Protein AF-A0A7Y2DZD6-F1 (afdb_monomer)

Solvent-accessible surface area (backbone atoms only — not comparable to full-atom values): 14750 Å² total; per-residue (Å²): 134,88,87,82,90,82,83,74,92,72,78,73,80,70,70,63,61,62,62,53,61,69,61,65,80,67,74,68,77,76,78,65,73,75,80,77,68,85,53,40,62,41,25,69,55,36,46,50,42,24,73,76,71,31,35,68,55,24,50,54,48,49,55,48,44,59,71,77,38,58,83,52,37,41,84,50,71,67,31,40,48,51,30,21,54,53,25,41,77,65,73,36,38,72,34,15,38,53,38,20,52,51,31,30,71,77,35,78,80,42,27,66,31,27,33,53,32,11,53,34,25,36,43,64,22,33,41,14,56,11,43,55,23,13,49,52,11,26,73,64,31,81,79,41,61,68,22,48,52,48,36,54,54,40,54,75,46,65,60,43,70,82,39,60,50,65,71,64,77,76,80,50,90,56,63,78,53,37,26,53,68,50,54,48,48,30,51,76,69,68,43,46,62,64,61,62,33,32,37,26,41,41,69,98,39,46,35,37,34,42,70,58,94,96,38,44,31,43,25,52,72,92,51,77,74,40,65,42,44,76,76,50,99,50,32,26,33,69,49,102,64,30,33,40,36,56,37,53,39,73,86,50,47,64,55,26,32,32,44,31,50,81,78,32,49,46,41,23,42,50,76,80

Secondary structure (DSSP, 8-state):
--------TTSSSSSSHHHHHHHHTT---------PPPPEEHHHHHHHHHHHH-HHHHHHHHHHHHHH-TTTEE--HHHHHHHHHHHHHTT-HHHHHHHHHHHHHH-TT-HHHHHHHHHHHHHTT-HHHHHHHHHHHHHH-TT-HHHHHHHHHHHHTT--TT--PPPPPP--GGGGTTTHHHHHHHHHTT-HHHHH-EEEEETTEEEEEEEETTEEEEEETTSPPEEEEESSSSEEESSSSEEEEEEE-TTS-EEEEEEEETTEEEEEEE--

pLDDT: mean 83.39, std 18.81, range [39.0, 98.81]

Structure (mmCIF, N/CA/C/O backbone):
data_AF-A0A7Y2DZD6-F1
#
_entry.id   AF-A0A7Y2DZD6-F1
#
loop_
_atom_site.group_PDB
_atom_site.id
_atom_site.type_symbol
_atom_site.label_atom_id
_atom_site.label_alt_id
_atom_site.label_comp_id
_atom_site.label_asym_id
_atom_site.label_entity_id
_atom_site.label_seq_id
_atom_site.pdbx_PDB_ins_code
_atom_site.Cartn_x
_atom_site.Cartn_y
_atom_site.Cartn_z
_atom_site.occupancy
_atom_site.B_iso_or_equiv
_atom_site.auth_seq_id
_atom_site.auth_comp_id
_atom_site.auth_asym_id
_atom_site.auth_atom_id
_atom_site.pdbx_PDB_model_num
ATOM 1 N N . MET A 1 1 ? 0.152 -54.061 94.525 1.00 48.38 1 MET A N 1
ATOM 2 C CA . MET A 1 1 ? -0.576 -54.344 93.267 1.00 48.38 1 MET A CA 1
ATOM 3 C C . MET A 1 1 ? -1.707 -53.332 93.134 1.00 48.38 1 MET A C 1
ATOM 5 O O . MET A 1 1 ? -2.435 -53.169 94.101 1.00 48.38 1 MET A O 1
ATOM 9 N N . ARG A 1 2 ? -1.824 -52.701 91.955 1.00 48.47 2 ARG A N 1
ATOM 10 C CA . ARG A 1 2 ? -2.875 -51.765 91.493 1.00 48.47 2 ARG A CA 1
ATOM 11 C C . ARG A 1 2 ? -2.921 -50.370 92.145 1.00 48.47 2 ARG A C 1
ATOM 13 O O . ARG A 1 2 ? -3.632 -50.155 93.115 1.00 48.47 2 ARG A O 1
ATOM 20 N N . SER A 1 3 ? -2.257 -49.405 91.504 1.00 40.94 3 SER A N 1
ATOM 21 C CA . SER A 1 3 ? -2.761 -48.030 91.416 1.00 40.94 3 SER A CA 1
ATOM 22 C C . SER A 1 3 ? -3.284 -47.797 89.994 1.00 40.94 3 SER A C 1
ATOM 24 O O . SER A 1 3 ? -2.664 -48.175 89.000 1.00 40.94 3 SER A O 1
ATOM 26 N N . THR A 1 4 ? -4.498 -47.271 89.922 1.00 44.31 4 THR A N 1
ATOM 27 C CA . THR A 1 4 ? -5.275 -46.969 88.721 1.00 44.31 4 THR A CA 1
ATOM 28 C C . THR A 1 4 ? -4.944 -45.572 88.204 1.00 44.31 4 THR A C 1
ATOM 30 O O . THR A 1 4 ? -4.977 -44.606 88.963 1.00 44.31 4 THR A O 1
ATOM 33 N N . ASN A 1 5 ? -4.673 -45.473 86.902 1.00 47.62 5 ASN A N 1
ATOM 34 C CA . ASN A 1 5 ? -4.600 -44.225 86.146 1.00 47.62 5 ASN A CA 1
ATOM 35 C C . ASN A 1 5 ? -5.976 -43.551 86.083 1.00 47.62 5 ASN A C 1
ATOM 37 O O . ASN A 1 5 ? -6.916 -44.142 85.561 1.00 47.62 5 ASN A O 1
ATOM 41 N N . PHE A 1 6 ? -6.063 -42.298 86.520 1.00 49.81 6 PHE A N 1
ATOM 42 C CA . PHE A 1 6 ? -7.120 -41.367 86.120 1.00 49.81 6 PHE A CA 1
ATOM 43 C C . PHE A 1 6 ? -6.519 -39.956 86.045 1.00 49.81 6 PHE A C 1
ATOM 45 O O . PHE A 1 6 ? -6.676 -39.142 86.949 1.00 49.81 6 PHE A O 1
ATOM 52 N N . LEU A 1 7 ? -5.794 -39.664 84.960 1.00 40.34 7 LEU A N 1
ATOM 53 C CA . LEU A 1 7 ? -5.550 -38.283 84.542 1.00 40.34 7 LEU A CA 1
ATOM 54 C C . LEU A 1 7 ? -6.430 -37.977 83.328 1.00 40.34 7 LEU A C 1
ATOM 56 O O . LEU A 1 7 ? -6.107 -38.298 82.191 1.00 40.34 7 LEU A O 1
ATOM 60 N N . SER A 1 8 ? -7.592 -37.416 83.661 1.00 41.31 8 SER A N 1
ATOM 61 C CA . SER A 1 8 ? -8.338 -36.374 82.953 1.00 41.31 8 SER A CA 1
ATOM 62 C C . SER A 1 8 ? -8.060 -36.200 81.454 1.00 41.31 8 SER A C 1
ATOM 64 O O . SER A 1 8 ? -7.145 -35.499 81.025 1.00 41.31 8 SER A O 1
ATOM 66 N N . LEU A 1 9 ? -8.978 -36.748 80.660 1.00 43.38 9 LEU A N 1
ATOM 67 C CA . LEU A 1 9 ? -9.151 -36.537 79.225 1.00 43.38 9 LEU A CA 1
ATOM 68 C C . LEU A 1 9 ? -9.801 -35.167 78.903 1.00 43.38 9 LEU A C 1
ATOM 70 O O . LEU A 1 9 ? -10.611 -35.076 77.987 1.00 43.38 9 LEU A O 1
ATOM 74 N N . PHE A 1 10 ? -9.511 -34.109 79.671 1.00 44.22 10 PHE A N 1
ATOM 75 C CA . PHE A 1 10 ? -10.217 -32.817 79.562 1.00 44.22 10 PHE A CA 1
ATOM 76 C C . PHE A 1 10 ? -9.351 -31.626 79.120 1.00 44.22 10 PHE A C 1
ATOM 78 O O . PHE A 1 10 ? -9.842 -30.503 79.071 1.00 44.22 10 PHE A O 1
ATOM 85 N N . ALA A 1 11 ? -8.088 -31.848 78.743 1.00 46.31 11 ALA A N 1
ATOM 86 C CA . ALA A 1 11 ? -7.180 -30.767 78.331 1.00 46.31 11 ALA A CA 1
ATOM 87 C C . ALA A 1 11 ? -6.916 -30.670 76.813 1.00 46.31 11 ALA A C 1
ATOM 89 O O . ALA A 1 11 ? -6.236 -29.746 76.379 1.00 46.31 11 ALA A O 1
ATOM 90 N N . VAL A 1 12 ? -7.457 -31.571 75.982 1.00 40.50 12 VAL A N 1
ATOM 91 C CA . VAL A 1 12 ? -7.207 -31.550 74.518 1.00 40.50 12 VAL A CA 1
ATOM 92 C C . VAL A 1 12 ? -8.416 -31.050 73.707 1.00 40.50 12 VAL A C 1
ATOM 94 O O . VAL A 1 12 ? -8.274 -30.656 72.554 1.00 40.50 12 VAL A O 1
ATOM 97 N N . MET A 1 13 ? -9.597 -30.929 74.322 1.00 41.19 13 MET A N 1
ATOM 98 C CA . MET A 1 13 ? -10.817 -30.407 73.679 1.00 41.19 13 MET A CA 1
ATOM 99 C C . MET A 1 13 ? -11.096 -28.917 73.961 1.00 41.19 13 MET A C 1
ATOM 101 O O . MET A 1 13 ? -12.237 -28.482 73.874 1.00 41.19 13 MET A O 1
ATOM 105 N N . LEU A 1 14 ? -10.081 -28.103 74.278 1.00 40.72 14 LEU A N 1
ATOM 106 C CA . LEU A 1 14 ? -10.260 -26.641 74.376 1.00 40.72 14 LEU A CA 1
ATOM 107 C C . LEU A 1 14 ? -9.306 -25.818 73.496 1.00 40.72 14 LEU A C 1
ATOM 109 O O . LEU A 1 14 ? -9.420 -24.598 73.457 1.00 40.72 14 LEU A O 1
ATOM 113 N N . PHE A 1 15 ? -8.418 -26.467 72.736 1.00 40.50 15 PHE A N 1
ATOM 114 C CA . PHE A 1 15 ? -7.532 -25.790 71.774 1.00 40.50 15 PHE A CA 1
ATOM 115 C C . PHE A 1 15 ? -7.928 -25.981 70.301 1.00 40.50 15 PHE A C 1
ATOM 117 O O . PHE A 1 15 ? -7.359 -25.339 69.422 1.00 40.50 15 PHE A O 1
ATOM 124 N N . LEU A 1 16 ? -8.934 -26.816 70.017 1.00 39.00 16 LEU A N 1
ATOM 125 C CA . LEU A 1 16 ? -9.477 -26.995 68.662 1.00 39.00 16 LEU A CA 1
ATOM 126 C C . LEU A 1 16 ? -10.786 -26.227 68.418 1.00 39.00 16 LEU A C 1
ATOM 128 O O . LEU A 1 16 ? -11.191 -26.082 67.271 1.00 39.00 16 LEU A O 1
ATOM 132 N N . ALA A 1 17 ? -11.434 -25.686 69.456 1.00 44.19 17 ALA A N 1
ATOM 133 C CA . ALA A 1 17 ? -12.674 -24.919 69.289 1.00 44.19 17 ALA A CA 1
ATOM 134 C C . ALA A 1 17 ? -12.437 -23.422 69.000 1.00 44.19 17 ALA A C 1
ATOM 136 O O . ALA A 1 17 ? -13.257 -22.782 68.347 1.00 44.19 17 ALA A O 1
ATOM 137 N N . THR A 1 18 ? -11.303 -22.851 69.421 1.00 42.12 18 THR A N 1
ATOM 138 C CA . THR A 1 18 ? -10.981 -21.432 69.177 1.00 42.12 18 THR A CA 1
ATOM 139 C C . THR A 1 18 ? -10.308 -21.185 67.826 1.00 42.12 18 THR A C 1
ATOM 141 O O . THR A 1 18 ? -10.440 -20.097 67.272 1.00 42.12 18 THR A O 1
ATOM 144 N N . SER A 1 19 ? -9.649 -22.187 67.239 1.00 45.88 19 SER A N 1
ATOM 145 C CA . SER A 1 19 ? -9.030 -22.073 65.910 1.00 45.88 19 SER A CA 1
ATOM 146 C C . SER A 1 19 ? -10.021 -22.279 64.759 1.00 45.88 19 SER A C 1
ATOM 148 O O . SER A 1 19 ? -9.815 -21.727 63.680 1.00 45.88 19 SER A O 1
ATOM 150 N N . VAL A 1 20 ? -11.130 -22.994 64.989 1.00 44.16 20 VAL A N 1
ATOM 151 C CA . VAL A 1 20 ? -12.210 -23.151 63.997 1.00 44.16 20 VAL A CA 1
ATOM 152 C C . VAL A 1 20 ? -13.112 -21.909 63.961 1.00 44.16 20 VAL A C 1
ATOM 154 O O . VAL A 1 20 ? -13.430 -21.422 62.878 1.00 44.16 20 VAL A O 1
ATOM 157 N N . SER A 1 21 ? -13.426 -21.311 65.118 1.00 45.31 21 SER A N 1
ATOM 158 C CA . SER A 1 21 ? -14.264 -20.101 65.179 1.00 45.31 21 SER A CA 1
ATOM 159 C C . SER A 1 21 ? -13.564 -18.840 64.650 1.00 45.31 21 SER A C 1
ATOM 161 O O . SER A 1 21 ? -14.234 -17.955 64.130 1.00 45.31 21 SER A O 1
ATOM 163 N N . TYR A 1 22 ? -12.228 -18.750 64.724 1.00 41.56 22 TYR A N 1
ATOM 164 C CA . TYR A 1 22 ? -11.474 -17.606 64.180 1.00 4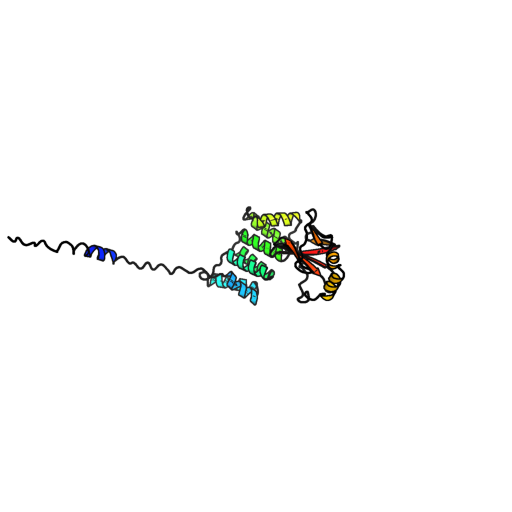1.56 22 TYR A CA 1
ATOM 165 C C . TYR A 1 22 ? -11.310 -17.662 62.648 1.00 41.56 22 TYR A C 1
ATOM 167 O O . TYR A 1 22 ? -11.078 -16.638 62.008 1.00 41.56 22 TYR A O 1
ATOM 175 N N . ALA A 1 23 ? -11.450 -18.847 62.043 1.00 44.75 23 ALA A N 1
ATOM 176 C CA . ALA A 1 23 ? -11.302 -19.044 60.600 1.00 44.75 23 ALA A CA 1
ATOM 177 C C . ALA A 1 23 ? -12.631 -18.967 59.818 1.00 44.75 23 ALA A C 1
ATOM 179 O O . ALA A 1 23 ? -12.602 -18.786 58.601 1.00 44.75 23 ALA A O 1
ATOM 180 N N . GLN A 1 24 ? -13.788 -19.082 60.483 1.00 40.34 24 GLN A N 1
ATOM 181 C CA . GLN A 1 24 ? -15.102 -19.039 59.821 1.00 40.34 24 GLN A CA 1
ATOM 182 C C . GLN A 1 24 ? -15.683 -17.624 59.651 1.00 40.34 24 GLN A C 1
ATOM 184 O O . GLN A 1 24 ? -16.479 -17.422 58.738 1.00 40.34 24 GLN A O 1
ATOM 189 N N . ASP A 1 25 ? -15.230 -16.629 60.420 1.00 45.78 25 ASP A N 1
ATOM 190 C CA . ASP A 1 25 ? -15.810 -15.271 60.405 1.00 45.78 25 ASP A CA 1
ATOM 191 C C . ASP A 1 25 ? -15.200 -14.293 59.379 1.00 45.78 25 ASP A C 1
ATOM 193 O O . ASP A 1 25 ? -15.600 -13.132 59.305 1.00 45.78 25 ASP A O 1
ATOM 197 N N . LYS A 1 26 ? -14.252 -14.731 58.537 1.00 44.97 26 LYS A N 1
ATOM 198 C CA . LYS A 1 26 ? -13.677 -13.895 57.459 1.00 44.97 26 LYS A CA 1
ATOM 199 C C . LYS A 1 26 ? -13.491 -14.614 56.126 1.00 44.97 26 LYS A C 1
ATOM 201 O O . LYS A 1 26 ? -12.567 -14.311 55.374 1.00 44.97 26 LYS A O 1
ATOM 206 N N . VAL A 1 27 ? -14.421 -15.493 55.757 1.00 44.56 27 VAL A N 1
ATOM 207 C CA . VAL A 1 27 ? -14.659 -15.739 54.324 1.00 44.56 27 VAL A CA 1
ATOM 208 C C . VAL A 1 27 ? -15.581 -14.633 53.818 1.00 44.56 27 VAL A C 1
ATOM 210 O O . VAL A 1 27 ? -16.725 -14.853 53.428 1.00 44.56 27 VAL A O 1
ATOM 213 N N . GLU A 1 28 ? -15.071 -13.403 53.855 1.00 45.59 28 GLU A N 1
ATOM 214 C CA . GLU A 1 28 ? -15.587 -12.336 53.017 1.00 45.59 28 GLU A CA 1
ATOM 215 C C . GLU A 1 28 ? -15.437 -12.875 51.594 1.00 45.59 28 GLU A C 1
ATOM 217 O O . GLU A 1 28 ? -14.321 -13.088 51.108 1.00 45.59 28 GLU A O 1
ATOM 222 N N . LYS A 1 29 ? -16.559 -13.233 50.958 1.00 44.00 29 LYS A N 1
ATOM 223 C CA . LYS A 1 29 ? -16.581 -13.466 49.518 1.00 44.00 29 LYS A CA 1
ATOM 224 C C . LYS A 1 29 ? -16.026 -12.186 48.923 1.00 44.00 29 LYS A C 1
ATOM 226 O O . LYS A 1 29 ? -16.745 -11.199 48.817 1.00 44.00 29 LYS A O 1
ATOM 231 N N . ILE A 1 30 ? -14.739 -12.192 48.584 1.00 46.03 30 ILE A N 1
ATOM 232 C CA . ILE A 1 30 ? -14.170 -11.179 47.720 1.00 46.03 30 ILE A CA 1
ATOM 233 C C . ILE A 1 30 ? -14.937 -11.389 46.423 1.00 46.03 30 ILE A C 1
ATOM 235 O O . ILE A 1 30 ? -14.596 -12.275 45.636 1.00 46.03 30 ILE A O 1
ATOM 239 N N . ASP A 1 31 ? -16.017 -10.631 46.255 1.00 50.84 31 ASP A N 1
ATOM 240 C CA . ASP A 1 31 ? -16.764 -10.500 45.017 1.00 50.84 31 ASP A CA 1
ATOM 241 C C . ASP A 1 31 ? -15.831 -9.763 44.059 1.00 50.84 31 ASP A C 1
ATOM 243 O O . ASP A 1 31 ? -15.931 -8.563 43.807 1.00 50.84 31 ASP A O 1
ATOM 247 N N . ARG A 1 32 ? -14.770 -10.466 43.641 1.00 48.28 32 ARG A N 1
ATOM 248 C CA . ARG A 1 32 ? -13.875 -9.989 42.606 1.00 48.28 32 ARG A CA 1
ATOM 249 C C . ARG A 1 32 ? -14.788 -9.895 41.398 1.00 48.28 32 ARG A C 1
ATOM 251 O O . ARG A 1 32 ? -15.275 -10.947 40.972 1.00 48.28 32 ARG A O 1
ATOM 258 N N . PRO A 1 33 ? -15.028 -8.689 40.851 1.00 50.56 33 PRO A N 1
ATOM 259 C CA . PRO A 1 33 ? -15.831 -8.573 39.651 1.00 50.56 33 PRO A CA 1
ATOM 260 C C . PRO A 1 33 ? -15.264 -9.565 38.633 1.00 50.56 33 PRO A C 1
ATOM 262 O O . PRO A 1 33 ? -14.031 -9.694 38.549 1.00 50.56 33 PRO A O 1
ATOM 265 N N . PRO A 1 34 ? -16.123 -10.316 37.920 1.00 50.50 34 PRO A N 1
ATOM 266 C CA . PRO A 1 34 ? -15.673 -11.366 37.022 1.00 50.50 34 PRO A CA 1
ATOM 267 C C . PRO A 1 34 ? -14.568 -10.795 36.141 1.00 50.50 34 PRO A C 1
ATOM 269 O O . PRO A 1 34 ? -14.734 -9.707 35.579 1.00 50.50 34 PRO A O 1
ATOM 272 N N . LYS A 1 35 ? -13.414 -11.482 36.080 1.00 53.06 35 LYS A N 1
ATOM 273 C CA . LYS A 1 35 ? -12.297 -11.082 35.213 1.00 53.06 35 LYS A CA 1
ATOM 274 C C . LYS A 1 35 ? -12.890 -10.810 33.834 1.00 53.06 35 LYS A C 1
ATOM 276 O O . LYS A 1 35 ? -13.328 -11.748 33.171 1.00 53.06 35 LYS A O 1
ATOM 281 N N . LYS A 1 36 ? -12.954 -9.534 33.432 1.00 60.84 36 LYS A N 1
ATOM 282 C CA . LYS A 1 36 ? -13.450 -9.163 32.106 1.00 60.84 36 LYS A CA 1
ATOM 283 C C . LYS A 1 36 ? -12.604 -9.936 31.099 1.00 60.84 36 LYS A C 1
ATOM 285 O O . LYS A 1 36 ? -11.379 -9.817 31.118 1.00 60.84 36 LYS A O 1
ATOM 290 N N . GLY A 1 37 ? -13.258 -10.776 30.298 1.00 67.62 37 GLY A N 1
ATOM 291 C CA . GLY A 1 37 ? -12.599 -11.520 29.229 1.00 67.62 37 GLY A CA 1
ATOM 292 C C . GLY A 1 37 ? -11.881 -10.572 28.261 1.00 67.62 37 GLY A C 1
ATOM 293 O O . GLY A 1 37 ? -12.119 -9.359 28.299 1.00 67.62 37 GLY A O 1
ATOM 294 N N . PRO A 1 38 ? -10.990 -11.092 27.400 1.00 84.06 38 PRO A N 1
ATOM 295 C CA . PRO A 1 38 ? -10.308 -10.255 26.424 1.00 84.06 38 PRO A CA 1
ATOM 296 C C . PRO A 1 38 ? -11.341 -9.518 25.569 1.00 84.06 38 PRO A C 1
ATOM 298 O O . PRO A 1 38 ? -12.329 -10.103 25.118 1.00 84.06 38 PRO A O 1
ATOM 301 N N . LYS A 1 39 ? -11.118 -8.216 25.378 1.00 91.25 39 LYS A N 1
ATOM 302 C CA . LYS A 1 39 ? -11.961 -7.398 24.510 1.00 91.25 39 LYS A CA 1
ATOM 303 C C . LYS A 1 39 ? -11.937 -7.956 23.087 1.00 91.25 39 LYS A C 1
ATOM 305 O O . LYS A 1 39 ? -10.905 -8.426 22.613 1.00 91.25 39 LYS A O 1
ATOM 310 N N . GLN A 1 40 ? -13.077 -7.895 22.412 1.00 93.94 40 GLN A N 1
ATOM 311 C CA . GLN A 1 40 ? -13.209 -8.335 21.028 1.00 93.94 40 GLN A CA 1
ATOM 312 C C . GLN A 1 40 ? -12.446 -7.396 20.087 1.00 93.94 40 GLN A C 1
ATOM 314 O O . GLN A 1 40 ? -12.402 -6.187 20.311 1.00 93.94 40 GLN A O 1
ATOM 319 N N . SER A 1 41 ? -11.886 -7.942 19.008 1.00 96.06 41 SER A N 1
ATOM 320 C CA . SER A 1 41 ? -11.235 -7.138 17.972 1.00 96.06 41 SER A CA 1
ATOM 321 C C . SER A 1 41 ? -12.270 -6.278 17.242 1.00 96.06 41 SER A C 1
ATOM 323 O O . SER A 1 41 ? -13.174 -6.804 16.578 1.00 96.06 41 SER A O 1
ATOM 325 N N . ILE A 1 42 ? -12.143 -4.950 17.338 1.00 97.38 42 ILE A N 1
ATOM 326 C CA . ILE A 1 42 ? -12.948 -4.044 16.513 1.00 97.38 42 ILE A CA 1
ATOM 327 C C . ILE A 1 42 ? -12.544 -4.183 15.041 1.00 97.38 42 ILE A C 1
ATOM 329 O O . ILE A 1 42 ? -13.399 -4.097 14.164 1.00 97.38 42 ILE A O 1
ATOM 333 N N . ALA A 1 43 ? -11.272 -4.492 14.762 1.00 97.62 43 ALA A N 1
ATOM 334 C CA . ALA A 1 43 ? -10.772 -4.670 13.404 1.00 97.62 43 ALA A CA 1
ATOM 335 C C . ALA A 1 43 ? -11.492 -5.805 12.668 1.00 97.62 43 ALA A C 1
ATOM 337 O O . ALA A 1 43 ? -11.873 -5.655 11.510 1.00 97.62 43 ALA A O 1
ATOM 338 N N . ASP A 1 44 ? -11.706 -6.943 13.331 1.00 96.00 44 ASP A N 1
ATOM 339 C CA . ASP A 1 44 ? -12.366 -8.099 12.717 1.00 96.00 44 ASP A CA 1
ATOM 340 C C . ASP A 1 44 ? -13.859 -7.843 12.457 1.00 96.00 44 ASP A C 1
ATOM 342 O O . ASP A 1 44 ? -14.398 -8.328 11.460 1.00 96.00 44 ASP A O 1
ATOM 346 N N . THR A 1 45 ? -14.509 -7.054 13.317 1.00 96.56 45 THR A N 1
ATOM 347 C CA . THR A 1 45 ? -15.907 -6.629 13.144 1.00 96.56 45 THR A CA 1
ATOM 348 C C . THR A 1 45 ? -16.026 -5.675 11.959 1.00 96.56 45 THR A C 1
ATOM 350 O O . THR A 1 45 ? -16.727 -5.959 10.990 1.00 96.56 45 THR A O 1
ATOM 353 N N . LEU A 1 46 ? -15.249 -4.593 11.981 1.00 98.25 46 LEU A N 1
ATOM 354 C CA . LEU A 1 46 ? -15.314 -3.543 10.970 1.00 98.25 46 LEU A CA 1
ATOM 355 C C . LEU A 1 46 ? -14.775 -3.976 9.610 1.00 98.25 46 LEU A C 1
ATOM 357 O O . LEU A 1 46 ? -15.194 -3.430 8.597 1.00 98.25 46 LEU A O 1
ATOM 361 N N . TYR A 1 47 ? -13.885 -4.969 9.546 1.00 98.06 47 TYR A N 1
ATOM 362 C CA . TYR A 1 47 ? -13.433 -5.515 8.266 1.00 98.06 47 TYR A CA 1
ATOM 363 C C . TYR A 1 47 ? -14.582 -6.167 7.486 1.00 98.06 47 TYR A C 1
ATOM 365 O O . TYR A 1 47 ? -14.608 -6.064 6.261 1.00 98.06 47 TYR A O 1
ATOM 373 N N . LYS A 1 48 ? -15.548 -6.799 8.173 1.00 97.44 48 LYS A N 1
ATOM 374 C CA . LYS A 1 48 ? -16.750 -7.358 7.530 1.00 97.44 48 LYS A CA 1
ATOM 375 C C . LYS A 1 48 ? -17.616 -6.246 6.946 1.00 97.44 48 LYS A C 1
ATOM 377 O O . LYS A 1 48 ? -17.911 -6.271 5.756 1.00 97.44 48 LYS A O 1
ATOM 382 N N . THR A 1 49 ? -17.916 -5.226 7.747 1.00 98.00 49 THR A N 1
ATOM 383 C CA . THR A 1 49 ? -18.694 -4.059 7.311 1.00 98.00 49 THR A CA 1
ATOM 384 C C . THR A 1 49 ? -18.015 -3.320 6.177 1.00 98.00 49 THR A C 1
ATOM 386 O O . THR A 1 49 ? -18.659 -3.015 5.179 1.00 98.00 49 THR A O 1
ATOM 389 N N . ALA A 1 50 ? -16.703 -3.104 6.277 1.00 97.38 50 ALA A N 1
ATOM 390 C CA . ALA A 1 50 ? -15.935 -2.540 5.189 1.00 97.38 50 ALA A CA 1
ATOM 391 C C . ALA A 1 50 ? -16.118 -3.402 3.939 1.00 97.38 50 ALA A C 1
ATOM 393 O O . ALA A 1 50 ? -16.539 -2.868 2.915 1.00 97.38 50 ALA A O 1
ATOM 394 N N . LYS A 1 51 ? -15.897 -4.723 4.018 1.00 95.19 51 LYS A N 1
ATOM 395 C CA . LYS A 1 51 ? -16.064 -5.650 2.886 1.00 95.19 51 LYS A CA 1
ATOM 396 C C . LYS A 1 51 ? -17.419 -5.552 2.190 1.00 95.19 51 LYS A C 1
ATOM 398 O O . LYS A 1 51 ? -17.443 -5.538 0.965 1.00 95.19 51 LYS A O 1
ATOM 403 N N . GLU A 1 52 ? -18.493 -5.462 2.958 1.00 95.81 52 GLU A N 1
ATOM 404 C CA . GLU A 1 52 ? -19.863 -5.484 2.444 1.00 95.81 52 GLU A CA 1
ATOM 405 C C . GLU A 1 52 ? -20.377 -4.110 2.005 1.00 95.81 52 GLU A C 1
ATOM 407 O O . GLU A 1 52 ? -21.144 -4.029 1.049 1.00 95.81 52 GLU A O 1
ATOM 412 N N . LYS A 1 53 ? -19.987 -3.042 2.709 1.00 97.44 53 LYS A N 1
ATOM 413 C CA . LYS A 1 53 ? -20.644 -1.729 2.608 1.00 97.44 53 LYS A CA 1
ATOM 414 C C . LYS A 1 53 ? -19.706 -0.575 2.280 1.00 97.44 53 LYS A C 1
ATOM 416 O O . LYS A 1 53 ? -20.160 0.386 1.683 1.00 97.44 53 LYS A O 1
ATOM 421 N N . GLY A 1 54 ? -18.418 -0.694 2.595 1.00 96.06 54 GLY A N 1
ATOM 422 C CA . GLY A 1 54 ? -17.431 0.366 2.375 1.00 96.06 54 GLY A CA 1
ATOM 423 C C . GLY A 1 54 ? -16.782 0.866 3.665 1.00 96.06 54 GLY A C 1
ATOM 424 O O . GLY A 1 54 ? -17.241 0.608 4.780 1.00 96.06 54 GLY A O 1
ATOM 425 N N . GLY A 1 55 ? -15.648 1.550 3.519 1.00 94.88 55 GLY A N 1
ATOM 426 C CA . GLY A 1 55 ? -14.879 2.110 4.629 1.00 94.88 55 GLY A CA 1
ATOM 427 C C . GLY A 1 55 ? -15.633 3.208 5.376 1.00 94.88 55 GLY A C 1
ATOM 428 O O . GLY A 1 55 ? -15.521 3.293 6.597 1.00 94.88 55 GLY A O 1
ATOM 429 N N . ALA A 1 56 ? -16.458 3.995 4.680 1.00 97.44 56 ALA A N 1
ATOM 430 C CA . ALA A 1 56 ? -17.277 5.037 5.296 1.00 97.44 56 ALA A CA 1
ATOM 431 C C . ALA A 1 56 ? -18.276 4.452 6.312 1.00 97.44 56 ALA A C 1
ATOM 433 O O . ALA A 1 56 ? -18.380 4.927 7.444 1.00 97.44 56 ALA A O 1
ATOM 434 N N . GLU A 1 57 ? -18.956 3.366 5.951 1.00 98.25 57 GLU A N 1
ATOM 435 C CA . GLU A 1 57 ? -19.885 2.648 6.820 1.00 98.25 57 GLU A CA 1
ATOM 436 C C . GLU A 1 57 ? -19.154 1.996 7.994 1.00 98.25 57 GLU A C 1
ATOM 438 O O . GLU A 1 57 ? -19.644 2.052 9.123 1.00 98.25 57 GLU A O 1
ATOM 443 N N . ALA A 1 58 ? -17.955 1.453 7.765 1.00 98.44 58 ALA A N 1
ATOM 444 C CA . ALA A 1 58 ? -17.110 0.935 8.838 1.00 98.44 58 ALA A CA 1
ATOM 445 C C . ALA A 1 58 ? -16.690 2.036 9.835 1.00 98.44 58 ALA A C 1
ATOM 447 O O . ALA A 1 58 ? -16.638 1.786 11.038 1.00 98.44 58 ALA A O 1
ATOM 448 N N . ILE A 1 59 ? -16.442 3.270 9.381 1.00 98.62 59 ILE A N 1
ATOM 449 C CA . ILE A 1 59 ? -16.148 4.414 10.265 1.00 98.62 59 ILE A CA 1
ATOM 450 C C . ILE A 1 59 ? -17.385 4.825 11.068 1.00 98.62 59 ILE A C 1
ATOM 452 O O . ILE A 1 59 ? -17.285 5.076 12.273 1.00 98.62 59 ILE A O 1
ATOM 456 N N . THR A 1 60 ? -18.558 4.871 10.434 1.00 98.38 60 THR A N 1
ATOM 457 C CA . THR A 1 60 ? -19.823 5.132 11.136 1.00 98.38 60 THR A CA 1
ATOM 458 C C . THR A 1 60 ? -20.066 4.089 12.225 1.00 98.38 60 THR A C 1
ATOM 460 O O . THR A 1 60 ? -20.358 4.441 13.370 1.00 98.38 60 THR A O 1
ATOM 463 N N . GLU A 1 61 ? -19.874 2.807 11.908 1.00 98.19 61 GLU A N 1
ATOM 464 C CA . GLU A 1 61 ? -20.009 1.727 12.882 1.00 98.19 61 GLU A CA 1
ATOM 465 C C . GLU A 1 61 ? -18.950 1.810 13.987 1.00 98.19 61 GLU A C 1
ATOM 467 O O . GLU A 1 61 ? -19.296 1.670 15.159 1.00 98.19 61 GLU A O 1
ATOM 472 N N . TYR A 1 62 ? -17.688 2.120 13.665 1.00 98.38 62 TYR A N 1
ATOM 473 C CA . TYR A 1 62 ? -16.643 2.344 14.669 1.00 98.38 62 TYR A CA 1
ATOM 474 C C . TYR A 1 62 ? -17.077 3.390 15.695 1.00 98.38 62 TYR A C 1
ATOM 476 O O . TYR A 1 62 ? -16.972 3.157 16.900 1.00 98.38 62 TYR A O 1
ATOM 484 N N . ARG A 1 63 ? -17.570 4.545 15.227 1.00 98.19 63 ARG A N 1
ATOM 485 C CA . ARG A 1 63 ? -17.984 5.651 16.099 1.00 98.19 63 ARG A CA 1
ATOM 486 C C . ARG A 1 63 ? -19.155 5.239 16.991 1.00 98.19 63 ARG A C 1
ATOM 488 O O . ARG A 1 63 ? -19.102 5.506 18.190 1.00 98.19 63 ARG A O 1
ATOM 495 N N . LYS A 1 64 ? -20.136 4.516 16.440 1.00 97.88 64 LYS A N 1
ATOM 496 C CA . LYS A 1 64 ? -21.268 3.956 17.192 1.00 97.88 64 LYS A CA 1
ATOM 497 C C . LYS A 1 64 ? -20.819 2.947 18.256 1.00 97.88 64 LYS A C 1
ATOM 499 O O . LYS A 1 64 ? -21.145 3.092 19.431 1.00 97.88 64 LYS A O 1
ATOM 504 N N . LEU A 1 65 ? -20.021 1.948 17.880 1.00 96.88 65 LEU A N 1
ATOM 505 C CA . LEU A 1 65 ? -19.531 0.932 18.817 1.00 96.88 65 LEU A CA 1
ATOM 506 C C . LEU A 1 65 ? -18.623 1.553 19.885 1.00 96.88 65 LEU A C 1
ATOM 508 O O . LEU A 1 65 ? -18.645 1.139 21.043 1.00 96.88 65 LEU A O 1
ATOM 512 N N . LYS A 1 66 ? -17.853 2.589 19.537 1.00 96.12 66 LYS A N 1
ATOM 513 C CA . LYS A 1 66 ? -17.038 3.331 20.501 1.00 96.12 66 LYS A CA 1
ATOM 514 C C . LYS A 1 66 ? -17.879 4.184 21.446 1.00 96.12 66 LYS A C 1
ATOM 516 O O . LYS A 1 66 ? -17.389 4.482 22.528 1.00 96.12 66 LYS A O 1
ATOM 521 N N . SER A 1 67 ? -19.100 4.595 21.105 1.00 95.56 67 SER A N 1
ATOM 522 C CA . SER A 1 67 ? -19.993 5.270 22.058 1.00 95.56 67 SER A CA 1
ATOM 523 C C . SER A 1 67 ? -20.767 4.284 22.931 1.00 95.56 67 SER A C 1
ATOM 525 O O . SER A 1 67 ? -20.825 4.485 24.142 1.00 95.56 67 SER A O 1
ATOM 527 N N . GLU A 1 68 ? -21.306 3.220 22.337 1.00 94.19 68 GLU A N 1
ATOM 528 C CA . GLU A 1 68 ? -22.270 2.313 22.979 1.00 94.19 68 GLU A CA 1
ATOM 529 C C . GLU A 1 68 ? -21.596 1.118 23.681 1.00 94.19 68 GLU A C 1
ATOM 531 O O . GLU A 1 68 ? -22.006 0.724 24.768 1.00 94.19 68 GLU A O 1
ATOM 536 N N . ASP A 1 69 ? -20.497 0.598 23.123 1.00 89.88 69 ASP A N 1
ATOM 537 C CA . ASP A 1 69 ? -19.926 -0.715 23.461 1.00 89.88 69 ASP A CA 1
ATOM 538 C C . ASP A 1 69 ? -18.433 -0.654 23.869 1.00 89.88 69 ASP A C 1
ATOM 540 O O . ASP A 1 69 ? -17.662 -1.601 23.671 1.00 89.88 69 ASP A O 1
ATOM 544 N N . LYS A 1 70 ? -17.985 0.445 24.500 1.00 87.00 70 LYS A N 1
ATOM 545 C CA . LYS A 1 70 ? -16.568 0.677 24.900 1.00 87.00 70 LYS A CA 1
ATOM 546 C C . LYS A 1 70 ? -15.914 -0.478 25.669 1.00 87.00 70 LYS A C 1
ATOM 548 O O . LYS A 1 70 ? -14.694 -0.667 25.618 1.00 87.00 70 LYS A O 1
ATOM 553 N N . GLY A 1 71 ? -16.709 -1.196 26.461 1.00 89.25 71 GLY A N 1
ATOM 554 C CA . GLY A 1 71 ? -16.251 -2.311 27.288 1.00 89.25 71 GLY A CA 1
ATOM 555 C C . GLY A 1 71 ? -16.075 -3.621 26.523 1.00 89.25 71 GLY A C 1
ATOM 556 O O . GLY A 1 71 ? -15.308 -4.465 26.980 1.00 89.25 71 GLY A O 1
ATOM 557 N N . LYS A 1 72 ? -16.757 -3.776 25.382 1.00 93.62 72 LYS A N 1
ATOM 558 C CA . LYS A 1 72 ? -16.828 -5.017 24.604 1.00 93.62 72 LYS A CA 1
ATOM 559 C C . LYS A 1 72 ? -15.680 -5.144 23.609 1.00 93.62 72 LYS A C 1
ATOM 561 O O . LYS A 1 72 ? -15.110 -6.226 23.496 1.00 93.62 72 LYS A O 1
ATOM 566 N N . TYR A 1 73 ? -15.322 -4.052 22.933 1.00 96.19 73 TYR A N 1
ATOM 567 C CA . TYR A 1 73 ? -14.291 -4.059 21.894 1.00 96.19 73 TYR A CA 1
ATOM 568 C C . TYR A 1 73 ? -13.007 -3.349 22.323 1.00 96.19 73 TYR A C 1
ATOM 570 O O . TYR A 1 73 ? -13.017 -2.438 23.162 1.00 96.19 73 TYR A O 1
ATOM 578 N N . ASP A 1 74 ? -11.891 -3.782 21.740 1.00 95.75 74 ASP A N 1
ATOM 579 C CA . ASP A 1 74 ? -10.630 -3.060 21.787 1.00 95.75 74 ASP A CA 1
ATOM 580 C C . ASP A 1 74 ? -10.632 -1.978 20.705 1.00 95.75 74 ASP A C 1
ATOM 582 O O . ASP A 1 74 ? -10.795 -2.272 19.531 1.00 95.75 74 ASP A O 1
ATOM 586 N N . PHE A 1 75 ? -10.464 -0.723 21.116 1.00 96.44 75 PHE A N 1
ATOM 587 C CA . PHE A 1 75 ? -10.399 0.443 20.233 1.00 96.44 75 PHE A CA 1
ATOM 588 C C . PHE A 1 75 ? -8.988 1.038 20.211 1.00 96.44 75 PHE A C 1
ATOM 590 O O . PHE A 1 75 ? -8.844 2.250 20.036 1.00 96.44 75 PHE A O 1
ATOM 597 N N . SER A 1 76 ? -7.970 0.221 20.496 1.00 96.94 76 SER A N 1
ATOM 598 C CA . SER A 1 76 ? -6.569 0.619 20.454 1.00 96.94 76 SER A CA 1
ATOM 599 C C . SER A 1 76 ? -6.142 1.038 19.044 1.00 96.94 76 SER A C 1
ATOM 601 O O . SER A 1 76 ? -6.720 0.632 18.035 1.00 96.94 76 SER A O 1
ATOM 603 N N . GLU A 1 77 ? -5.091 1.850 18.973 1.00 97.69 77 GLU A N 1
ATOM 604 C CA . GLU A 1 77 ? -4.462 2.256 17.712 1.00 97.69 77 GLU A CA 1
ATOM 605 C C . GLU A 1 77 ? -4.070 1.042 16.854 1.00 97.69 77 GLU A C 1
ATOM 607 O O . GLU A 1 77 ? -4.257 1.035 15.635 1.00 97.69 77 GLU A O 1
ATOM 612 N N . GLY A 1 78 ? -3.580 -0.017 17.509 1.00 97.00 78 GLY A N 1
ATOM 613 C CA . GLY A 1 78 ? -3.183 -1.263 16.861 1.00 97.00 78 GLY A CA 1
ATOM 614 C C . GLY A 1 78 ? -4.336 -1.959 16.136 1.00 97.00 78 GLY A C 1
ATOM 615 O O . GLY A 1 78 ? -4.115 -2.567 15.092 1.00 97.00 78 GLY A O 1
ATOM 616 N N . GLU A 1 79 ? -5.569 -1.823 16.622 1.00 98.06 79 GLU A N 1
ATOM 617 C CA . GLU A 1 79 ? -6.742 -2.400 15.967 1.00 98.06 79 GLU A CA 1
ATOM 618 C C . GLU A 1 79 ? -7.138 -1.641 14.695 1.00 98.06 79 GLU A C 1
ATOM 620 O O . GLU A 1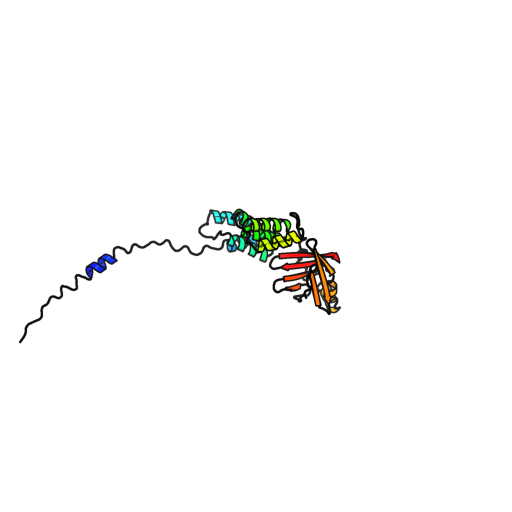 79 ? -7.391 -2.261 13.660 1.00 98.06 79 GLU A O 1
ATOM 625 N N . LEU A 1 80 ? -7.128 -0.304 14.722 1.00 98.44 80 LEU A N 1
ATOM 626 C CA . LEU A 1 80 ? -7.341 0.485 13.503 1.00 98.44 80 LEU A CA 1
ATOM 627 C C . LEU A 1 80 ? -6.229 0.227 12.482 1.00 98.44 80 LEU A C 1
ATOM 629 O O . LEU A 1 80 ? -6.516 0.066 11.294 1.00 98.44 80 LEU A O 1
ATOM 633 N N . LYS A 1 81 ? -4.978 0.081 12.943 1.00 98.00 81 LYS A N 1
ATOM 634 C CA . LYS A 1 81 ? -3.868 -0.331 12.079 1.00 98.00 81 LYS A CA 1
ATOM 635 C C . LYS A 1 81 ? -4.120 -1.703 11.452 1.00 98.00 81 LYS A C 1
ATOM 637 O O . LYS A 1 81 ? -4.025 -1.858 10.239 1.00 98.00 81 LYS A O 1
ATOM 642 N N . ARG A 1 82 ? -4.491 -2.699 12.261 1.00 97.75 82 ARG A N 1
ATOM 643 C CA . ARG A 1 82 ? -4.794 -4.062 11.801 1.00 97.75 82 ARG A CA 1
ATOM 644 C C . ARG A 1 82 ? -5.910 -4.077 10.755 1.00 97.75 82 ARG A C 1
ATOM 646 O O . ARG A 1 82 ? -5.816 -4.840 9.791 1.00 97.75 82 ARG A O 1
ATOM 653 N N . LEU A 1 83 ? -6.952 -3.265 10.935 1.00 98.38 83 LEU A N 1
ATOM 654 C CA . LEU A 1 83 ? -8.037 -3.116 9.965 1.00 98.38 83 LEU A CA 1
ATOM 655 C C . LEU A 1 83 ? -7.529 -2.537 8.639 1.00 98.38 83 LEU A C 1
ATOM 657 O O . LEU A 1 83 ? -7.766 -3.141 7.591 1.00 98.38 83 LEU A O 1
ATOM 661 N N . GLY A 1 84 ? -6.793 -1.424 8.685 1.00 97.94 84 GLY A N 1
ATOM 662 C CA . GLY A 1 84 ? -6.197 -0.814 7.496 1.00 97.94 84 GLY A CA 1
ATOM 663 C C . GLY A 1 84 ? -5.267 -1.778 6.749 1.00 97.94 84 GLY A C 1
ATOM 664 O O . GLY A 1 84 ? -5.420 -1.976 5.546 1.00 97.94 84 GLY A O 1
ATOM 665 N N . ASP A 1 85 ? -4.400 -2.501 7.465 1.00 95.88 85 ASP A N 1
ATOM 666 C CA . ASP A 1 85 ? -3.504 -3.511 6.884 1.00 95.88 85 ASP A CA 1
ATOM 667 C C . ASP A 1 85 ? -4.280 -4.650 6.189 1.00 95.88 85 ASP A C 1
ATOM 669 O O . ASP A 1 85 ? -3.869 -5.164 5.144 1.00 95.88 85 ASP A O 1
ATOM 673 N N . LYS A 1 86 ? -5.407 -5.089 6.770 1.00 96.00 86 LYS A N 1
ATOM 674 C CA . LYS A 1 86 ? -6.282 -6.104 6.157 1.00 96.00 86 LYS A CA 1
ATOM 675 C C . LYS A 1 86 ? -6.930 -5.589 4.876 1.00 96.00 86 LYS A C 1
ATOM 677 O O . LYS A 1 86 ? -7.047 -6.357 3.918 1.00 96.00 86 LYS A O 1
ATOM 682 N N . LEU A 1 87 ? -7.340 -4.324 4.855 1.00 96.50 87 LEU A N 1
ATOM 683 C CA . LEU A 1 87 ? -7.916 -3.682 3.677 1.00 96.50 87 LEU A CA 1
ATOM 684 C C . LEU A 1 87 ? -6.868 -3.534 2.565 1.00 96.50 87 LEU A C 1
ATOM 686 O O . LEU A 1 87 ? -7.138 -3.965 1.447 1.00 96.50 87 LEU A O 1
ATOM 690 N N . LEU A 1 88 ? -5.643 -3.094 2.879 1.00 92.88 88 LEU A N 1
ATOM 691 C CA . LEU A 1 88 ? -4.534 -3.049 1.912 1.00 92.88 88 LEU A CA 1
ATOM 692 C C . LEU A 1 88 ? -4.247 -4.423 1.292 1.00 92.88 88 LEU A C 1
ATOM 694 O O . LEU A 1 88 ? -4.170 -4.552 0.073 1.00 92.88 88 LEU A O 1
ATOM 698 N N . ARG A 1 89 ? -4.166 -5.481 2.112 1.00 89.06 89 ARG A N 1
ATOM 699 C CA . ARG A 1 89 ? -3.990 -6.860 1.610 1.00 89.06 89 ARG A CA 1
ATOM 700 C C . ARG A 1 89 ? -5.156 -7.363 0.758 1.00 89.06 89 ARG A C 1
ATOM 702 O O . ARG A 1 89 ? -4.978 -8.317 0.011 1.00 89.06 89 ARG A O 1
ATOM 709 N N . SER A 1 90 ? -6.330 -6.753 0.891 1.00 89.12 90 SER A N 1
ATOM 710 C CA . SER A 1 90 ? -7.528 -7.083 0.111 1.00 89.12 90 SER A CA 1
ATOM 711 C C . SER A 1 90 ? -7.716 -6.160 -1.096 1.00 89.12 90 SER A C 1
ATOM 713 O O . SER A 1 90 ? -8.801 -6.155 -1.665 1.00 89.12 90 SER A O 1
ATOM 715 N N . GLU A 1 91 ? -6.704 -5.354 -1.437 1.00 88.81 91 GLU A N 1
ATOM 716 C CA . GLU A 1 91 ? -6.730 -4.359 -2.523 1.00 88.81 91 GLU A CA 1
ATOM 717 C C . GLU A 1 91 ? -7.826 -3.291 -2.370 1.00 88.81 91 GLU A C 1
ATOM 719 O O . GLU A 1 91 ? -8.220 -2.618 -3.317 1.00 88.81 91 GLU A O 1
ATOM 724 N N . ARG A 1 92 ? -8.297 -3.105 -1.135 1.00 93.81 92 ARG A N 1
ATOM 725 C CA . ARG A 1 92 ? -9.295 -2.117 -0.715 1.00 93.81 92 ARG A CA 1
ATOM 726 C C . ARG A 1 92 ? -8.589 -0.837 -0.266 1.00 93.81 92 ARG A C 1
ATOM 728 O O . ARG A 1 92 ? -8.733 -0.405 0.878 1.00 93.81 92 ARG A O 1
ATOM 735 N N . THR A 1 93 ? -7.731 -0.297 -1.126 1.00 93.06 93 THR A N 1
ATOM 736 C CA . THR A 1 93 ? -6.775 0.755 -0.753 1.00 93.06 93 THR A CA 1
ATOM 737 C C . THR A 1 93 ? -7.468 2.044 -0.328 1.00 93.06 93 THR A C 1
ATOM 739 O O . THR A 1 93 ? -7.087 2.633 0.683 1.00 93.06 93 THR A O 1
ATOM 742 N N . GLU A 1 94 ? -8.514 2.459 -1.041 1.00 95.31 94 GLU A N 1
ATOM 743 C CA . GLU A 1 94 ? -9.272 3.666 -0.715 1.00 95.31 94 GLU A CA 1
ATOM 744 C C . GLU A 1 94 ? -9.906 3.573 0.683 1.00 95.31 94 GLU A C 1
ATOM 746 O O . GLU A 1 94 ? -9.802 4.505 1.477 1.00 95.31 94 GLU A O 1
ATOM 751 N N . ASP A 1 95 ? -10.473 2.420 1.043 1.00 97.81 95 ASP A N 1
ATOM 752 C CA . ASP A 1 95 ? -11.041 2.225 2.380 1.00 97.81 95 ASP A CA 1
ATOM 753 C C . ASP A 1 95 ? -9.970 2.135 3.460 1.00 97.81 95 ASP A C 1
ATOM 755 O O . ASP A 1 95 ? -10.171 2.629 4.568 1.00 97.81 95 ASP A O 1
ATOM 759 N N . ALA A 1 96 ? -8.821 1.522 3.154 1.00 98.19 96 ALA A N 1
ATOM 760 C CA . ALA A 1 96 ? -7.693 1.499 4.074 1.00 98.19 96 ALA A CA 1
ATOM 761 C C . ALA A 1 96 ? -7.247 2.926 4.420 1.00 98.19 96 ALA A C 1
ATOM 763 O O . ALA A 1 96 ? -7.045 3.225 5.595 1.00 98.19 96 ALA A O 1
ATOM 764 N N . ILE A 1 97 ? -7.157 3.814 3.422 1.00 98.38 97 ILE A N 1
ATOM 765 C CA . ILE A 1 97 ? -6.831 5.231 3.627 1.00 98.38 97 ILE A CA 1
ATOM 766 C C . ILE A 1 97 ? -7.828 5.883 4.590 1.00 98.38 97 ILE A C 1
ATOM 768 O O . ILE A 1 97 ? -7.399 6.552 5.528 1.00 98.38 97 ILE A O 1
ATOM 772 N N . GLU A 1 98 ? -9.133 5.671 4.414 1.00 98.44 98 GLU A N 1
ATOM 773 C CA . GLU A 1 98 ? -10.147 6.234 5.317 1.00 98.44 98 GLU A CA 1
ATOM 774 C C . GLU A 1 98 ? -10.012 5.698 6.754 1.00 98.44 98 GLU A C 1
ATOM 776 O O . GLU A 1 98 ? -10.064 6.466 7.718 1.00 98.44 98 GLU A O 1
ATOM 781 N N . ILE A 1 99 ? -9.729 4.404 6.925 1.00 98.75 99 ILE A N 1
ATOM 782 C CA . ILE A 1 99 ? -9.466 3.821 8.249 1.00 98.75 99 ILE A CA 1
ATOM 783 C C . ILE A 1 99 ? -8.184 4.378 8.883 1.00 98.75 99 ILE A C 1
ATOM 785 O O . ILE A 1 99 ? -8.157 4.646 10.086 1.00 98.75 99 ILE A O 1
ATOM 789 N N . PHE A 1 100 ? -7.119 4.589 8.112 1.00 98.81 100 PHE A N 1
ATOM 790 C CA . PHE A 1 100 ? -5.888 5.174 8.641 1.00 98.81 100 PHE A CA 1
ATOM 791 C C . PHE A 1 100 ? -6.032 6.669 8.950 1.00 98.81 100 PHE A C 1
ATOM 793 O O . PHE A 1 100 ? -5.463 7.133 9.938 1.00 98.81 100 PHE A O 1
ATOM 800 N N . LYS A 1 101 ? -6.852 7.413 8.196 1.00 98.81 101 LYS A N 1
ATOM 801 C CA . LYS A 1 101 ? -7.259 8.780 8.566 1.00 98.81 101 LYS A CA 1
ATOM 802 C C . LYS A 1 101 ? -7.998 8.788 9.902 1.00 98.81 101 LYS A C 1
ATOM 804 O O . LYS A 1 101 ? -7.660 9.592 10.766 1.00 98.81 101 LYS A O 1
ATOM 809 N N . LEU A 1 102 ? -8.934 7.856 10.111 1.00 98.69 102 LEU A N 1
ATOM 810 C CA . LEU A 1 102 ? -9.583 7.668 11.412 1.00 98.69 102 LEU A CA 1
ATOM 811 C C . LEU A 1 102 ? -8.557 7.317 12.507 1.00 98.69 102 LEU A C 1
ATOM 813 O O . LEU A 1 102 ? -8.677 7.796 13.631 1.00 98.69 102 LEU A O 1
ATOM 817 N N . ASN A 1 103 ? -7.530 6.517 12.206 1.00 98.75 103 ASN A N 1
ATOM 818 C CA . ASN A 1 103 ? -6.471 6.206 13.170 1.00 98.75 103 ASN A CA 1
ATOM 819 C C . ASN A 1 103 ? -5.710 7.470 13.603 1.00 98.75 103 ASN A C 1
ATOM 821 O O . ASN A 1 103 ? -5.542 7.712 14.796 1.00 98.75 103 ASN A O 1
ATOM 825 N N . VAL A 1 104 ? -5.344 8.332 12.652 1.00 98.81 104 VAL A N 1
ATOM 826 C CA . VAL A 1 104 ? -4.738 9.643 12.938 1.00 98.81 104 VAL A CA 1
ATOM 827 C C . VAL A 1 104 ? -5.691 10.557 13.720 1.00 98.81 104 VAL A C 1
ATOM 829 O O . VAL A 1 104 ? -5.251 11.225 14.653 1.00 98.81 104 VAL A O 1
ATOM 832 N N . GLU A 1 105 ? -6.990 10.561 13.403 1.00 98.56 105 GLU A N 1
ATOM 833 C CA . GLU A 1 105 ? -8.014 11.320 14.143 1.00 98.56 105 GLU A CA 1
ATOM 834 C C . GLU A 1 105 ? -8.085 10.883 15.616 1.00 98.56 105 GLU A C 1
ATOM 836 O O . GLU A 1 105 ? -8.158 11.715 16.520 1.00 98.56 105 GLU A O 1
ATOM 841 N N . MET A 1 106 ? -8.040 9.573 15.870 1.00 98.12 106 MET A N 1
ATOM 842 C CA . MET A 1 106 ? -8.160 8.997 17.213 1.00 98.12 106 MET A CA 1
ATOM 843 C C . MET A 1 106 ? -6.848 9.040 18.006 1.00 98.12 106 MET A C 1
ATOM 845 O O . MET A 1 106 ? -6.881 9.092 19.237 1.00 98.12 106 MET A O 1
ATOM 849 N N . PHE A 1 107 ? -5.705 9.035 17.315 1.00 98.50 107 PHE A N 1
ATOM 850 C CA . PHE A 1 107 ? -4.365 8.972 17.900 1.00 98.50 107 PHE A CA 1
ATOM 851 C C . PHE A 1 107 ? -3.418 10.012 17.266 1.00 98.50 107 PHE A C 1
ATOM 853 O O . PHE A 1 107 ? -2.367 9.661 16.726 1.00 98.50 107 PHE A O 1
ATOM 860 N N . PRO A 1 108 ? -3.710 11.324 17.379 1.00 98.50 108 PRO A N 1
ATOM 861 C CA . PRO A 1 108 ? -3.011 12.380 16.629 1.00 98.50 108 PRO A CA 1
ATOM 862 C C . PRO A 1 108 ? -1.549 12.612 17.039 1.00 98.50 108 PRO A C 1
ATOM 864 O O . PRO A 1 108 ? -0.849 13.398 16.399 1.00 98.50 108 PRO A O 1
ATOM 867 N N . LYS A 1 109 ? -1.083 11.964 18.113 1.00 98.25 109 LYS A N 1
ATOM 868 C CA . LYS A 1 109 ? 0.309 11.995 18.594 1.00 98.25 109 LYS A CA 1
ATOM 869 C C . LYS A 1 109 ? 1.074 10.700 18.302 1.00 98.25 109 LYS A C 1
ATOM 871 O O . LYS A 1 109 ? 2.214 10.570 18.734 1.00 98.25 109 LYS A O 1
ATOM 876 N N . SER A 1 110 ? 0.462 9.743 17.606 1.00 98.25 110 SER A N 1
ATOM 877 C CA . SER A 1 110 ? 1.102 8.470 17.294 1.00 98.25 110 SER A CA 1
ATOM 878 C C . SER A 1 110 ? 1.906 8.549 16.004 1.00 98.25 110 SER A C 1
ATOM 880 O O . SER A 1 110 ? 1.337 8.733 14.932 1.00 98.25 110 SER A O 1
ATOM 882 N N . SER A 1 111 ? 3.223 8.346 16.096 1.00 98.44 111 SER A N 1
ATOM 883 C CA . SER A 1 111 ? 4.083 8.196 14.915 1.00 98.44 111 SER A CA 1
ATOM 884 C C . SER A 1 111 ? 3.605 7.052 14.010 1.00 98.44 111 SER A C 1
ATOM 886 O O . SER A 1 111 ? 3.503 7.229 12.799 1.00 98.44 111 SER A O 1
ATOM 888 N N . ASN A 1 112 ? 3.214 5.920 14.598 1.00 97.06 112 ASN A N 1
ATOM 889 C CA . ASN A 1 112 ? 2.764 4.729 13.875 1.00 97.06 112 ASN A CA 1
ATOM 890 C C . ASN A 1 112 ? 1.460 4.955 13.090 1.00 97.06 112 ASN A C 1
ATOM 892 O O . ASN A 1 112 ? 1.289 4.384 12.011 1.00 97.06 112 ASN A O 1
ATOM 896 N N . ALA A 1 113 ? 0.543 5.788 13.596 1.00 98.31 113 ALA A N 1
ATOM 897 C CA . ALA A 1 113 ? -0.690 6.122 12.880 1.00 98.31 113 ALA A CA 1
ATOM 898 C C . ALA A 1 113 ? -0.399 6.912 11.592 1.00 98.31 113 ALA A C 1
ATOM 900 O O . ALA A 1 113 ? -0.946 6.586 10.537 1.00 98.31 113 ALA A O 1
ATOM 901 N N . TYR A 1 114 ? 0.501 7.902 11.656 1.00 98.75 114 TYR A N 1
ATOM 902 C CA . TYR A 1 114 ? 0.940 8.643 10.468 1.00 98.75 114 TYR A CA 1
ATOM 903 C C . TYR A 1 114 ? 1.776 7.775 9.524 1.00 98.75 114 TYR A C 1
ATOM 905 O O . TYR A 1 114 ? 1.570 7.843 8.319 1.00 98.75 114 TYR A O 1
ATOM 913 N N . ASP A 1 115 ? 2.666 6.929 10.046 1.00 98.12 115 ASP A N 1
ATOM 914 C CA . ASP A 1 115 ? 3.451 5.972 9.252 1.00 98.12 115 ASP A CA 1
ATOM 915 C C . ASP A 1 115 ? 2.534 5.053 8.427 1.00 98.12 115 ASP A C 1
ATOM 917 O O . ASP A 1 115 ? 2.649 4.969 7.206 1.00 98.12 115 ASP A O 1
ATOM 921 N N . SER A 1 116 ? 1.515 4.476 9.073 1.00 97.75 116 SER A N 1
ATOM 922 C CA . SER A 1 116 ? 0.547 3.596 8.406 1.00 97.75 116 SER A CA 1
ATOM 923 C C . SER A 1 116 ? -0.311 4.335 7.366 1.00 97.75 116 SER A C 1
ATOM 925 O O . SER A 1 116 ? -0.597 3.801 6.294 1.00 97.75 116 SER A O 1
ATOM 927 N N . LEU A 1 117 ? -0.708 5.585 7.643 1.00 98.50 117 LEU A N 1
ATOM 928 C CA . LEU A 1 117 ? -1.402 6.418 6.655 1.00 98.50 117 LEU A CA 1
ATOM 929 C C . LEU A 1 117 ? -0.486 6.760 5.468 1.00 98.50 117 LEU A C 1
ATOM 931 O O . LEU A 1 117 ? -0.935 6.759 4.320 1.00 98.50 117 LEU A O 1
ATOM 935 N N . GLY A 1 118 ? 0.800 7.006 5.732 1.00 97.50 118 GLY A N 1
ATOM 936 C CA . GLY A 1 118 ? 1.824 7.198 4.712 1.00 97.50 118 GLY A CA 1
ATOM 937 C C . GLY A 1 118 ? 1.919 5.996 3.777 1.00 97.50 118 GLY A C 1
ATOM 938 O O . GLY A 1 118 ? 1.813 6.153 2.561 1.00 97.50 118 GLY A O 1
ATOM 939 N N . GLU A 1 119 ? 2.016 4.791 4.337 1.00 95.00 119 GLU A N 1
ATOM 940 C CA . GLU A 1 119 ? 2.038 3.529 3.590 1.00 95.00 119 GLU A CA 1
ATOM 941 C C . GLU A 1 119 ? 0.797 3.323 2.716 1.00 95.00 119 GLU A C 1
ATOM 943 O O . GLU A 1 119 ? 0.915 2.905 1.559 1.00 95.00 119 GLU A O 1
ATOM 948 N N . ALA A 1 120 ? -0.388 3.649 3.233 1.00 95.69 120 ALA A N 1
ATOM 949 C CA . ALA A 1 120 ? -1.630 3.543 2.476 1.00 95.69 120 ALA A CA 1
ATOM 950 C C . ALA A 1 120 ? -1.677 4.525 1.298 1.00 95.69 120 ALA A C 1
ATOM 952 O O . ALA A 1 120 ? -2.080 4.150 0.196 1.00 95.69 120 ALA A O 1
ATOM 953 N N . TYR A 1 121 ? -1.191 5.756 1.485 1.00 95.50 121 TYR A N 1
ATOM 954 C CA . TYR A 1 121 ? -1.032 6.696 0.378 1.00 95.50 121 TYR A CA 1
ATOM 955 C C . TYR A 1 121 ? -0.009 6.214 -0.653 1.00 95.50 121 TYR A C 1
ATOM 957 O O . TYR A 1 121 ? -0.258 6.366 -1.849 1.00 95.50 121 TYR A O 1
ATOM 965 N N . LEU A 1 122 ? 1.097 5.584 -0.236 1.00 91.44 122 LEU A N 1
ATOM 966 C CA . LEU A 1 122 ? 2.027 4.958 -1.183 1.00 91.44 122 LEU A CA 1
ATOM 967 C C . LEU A 1 122 ? 1.360 3.836 -1.981 1.00 91.44 122 LEU A C 1
ATOM 969 O O . LEU A 1 122 ? 1.572 3.745 -3.187 1.00 91.44 122 LEU A O 1
ATOM 973 N N . ALA A 1 123 ? 0.538 3.008 -1.332 1.00 88.81 123 ALA A N 1
ATOM 974 C CA . ALA A 1 123 ? -0.210 1.947 -2.002 1.00 88.81 123 ALA A CA 1
ATOM 975 C C . ALA A 1 123 ? -1.228 2.489 -3.026 1.00 88.81 123 ALA A C 1
ATOM 977 O O . ALA A 1 123 ? -1.471 1.838 -4.040 1.00 88.81 123 ALA A O 1
ATOM 978 N N . ASP A 1 124 ? -1.780 3.688 -2.809 1.00 89.62 124 ASP A N 1
ATOM 979 C CA . ASP A 1 124 ? -2.645 4.379 -3.783 1.00 89.62 124 ASP A CA 1
ATOM 980 C C . ASP A 1 124 ? -1.865 5.179 -4.845 1.00 89.62 124 ASP A C 1
ATOM 982 O O . ASP A 1 124 ? -2.450 5.770 -5.757 1.00 89.62 124 ASP A O 1
ATOM 986 N N . GLY A 1 125 ? -0.535 5.230 -4.727 1.00 87.81 125 GLY A N 1
ATOM 987 C CA . GLY A 1 125 ? 0.340 6.030 -5.578 1.00 87.81 125 GLY A CA 1
ATOM 988 C C . GLY A 1 125 ? 0.365 7.523 -5.235 1.00 87.81 125 GLY A C 1
ATOM 989 O O . GLY A 1 125 ? 0.990 8.294 -5.955 1.00 87.81 125 GLY A O 1
ATOM 990 N N . GLN A 1 126 ? -0.277 7.966 -4.153 1.00 92.44 126 GLN A N 1
ATOM 991 C CA . GLN A 1 126 ? -0.289 9.361 -3.690 1.00 92.44 126 GLN A CA 1
ATOM 992 C C . GLN A 1 126 ? 0.975 9.695 -2.889 1.00 92.44 126 GLN A C 1
ATOM 994 O O . GLN A 1 126 ? 0.944 9.942 -1.685 1.00 92.44 126 GLN A O 1
ATOM 999 N N . LEU A 1 127 ? 2.120 9.690 -3.558 1.00 92.31 127 LEU A N 1
ATOM 1000 C CA . LEU A 1 127 ? 3.419 9.735 -2.892 1.00 92.31 127 LEU A CA 1
ATOM 1001 C C . LEU A 1 127 ? 3.698 11.026 -2.144 1.00 92.31 127 LEU A C 1
ATOM 1003 O O . LEU A 1 127 ? 4.324 10.981 -1.091 1.00 92.31 127 LEU A O 1
ATOM 1007 N N . GLY A 1 128 ? 3.224 12.158 -2.658 1.00 93.62 128 GLY A N 1
ATOM 1008 C CA . GLY A 1 128 ? 3.354 13.424 -1.950 1.00 93.62 128 GLY A CA 1
ATOM 1009 C C . GLY A 1 128 ? 2.610 13.412 -0.615 1.00 93.62 128 GLY A C 1
ATOM 1010 O O . GLY A 1 128 ? 3.166 13.813 0.404 1.00 93.62 128 GLY A O 1
ATOM 1011 N N . MET A 1 129 ? 1.394 12.857 -0.583 1.00 96.81 129 MET A N 1
ATOM 1012 C CA . MET A 1 129 ? 0.665 12.652 0.673 1.00 96.81 129 MET A CA 1
ATOM 1013 C C . MET A 1 129 ? 1.362 11.636 1.582 1.00 96.81 129 MET A C 1
ATOM 1015 O O . MET A 1 129 ? 1.418 11.847 2.793 1.00 96.81 129 MET A O 1
ATOM 1019 N N . GLY A 1 130 ? 1.926 10.569 1.009 1.00 96.94 130 GLY A N 1
ATOM 1020 C CA . GLY A 1 130 ? 2.753 9.610 1.739 1.00 96.94 130 GLY A CA 1
ATOM 1021 C C . GLY A 1 130 ? 3.927 10.291 2.444 1.00 96.94 130 GLY A C 1
ATOM 1022 O O . GLY A 1 130 ? 4.063 10.183 3.660 1.00 96.94 130 GLY A O 1
ATOM 1023 N N . LEU A 1 131 ? 4.721 11.066 1.697 1.00 97.31 131 LEU A N 1
ATOM 1024 C CA . LEU A 1 131 ? 5.882 11.804 2.195 1.00 97.31 131 LEU A CA 1
ATOM 1025 C C . LEU A 1 131 ? 5.526 12.736 3.359 1.00 97.31 131 LEU A C 1
ATOM 1027 O O . LEU A 1 131 ? 6.204 12.711 4.383 1.00 97.31 131 LEU A O 1
ATOM 1031 N N . GLU A 1 132 ? 4.453 13.520 3.241 1.00 98.25 132 GLU A N 1
ATOM 1032 C CA . GLU A 1 132 ? 4.012 14.416 4.320 1.00 98.25 132 GLU A CA 1
ATOM 1033 C C . GLU A 1 132 ? 3.669 13.645 5.606 1.00 98.25 132 GLU A C 1
ATOM 1035 O O . GLU A 1 132 ? 4.026 14.068 6.709 1.00 98.25 132 GLU A O 1
ATOM 1040 N N . ASN A 1 133 ? 3.028 12.481 5.476 1.00 98.62 133 ASN A N 1
ATOM 1041 C CA . ASN A 1 133 ? 2.697 11.637 6.621 1.00 98.62 133 ASN A CA 1
ATOM 1042 C C . ASN A 1 133 ? 3.943 10.989 7.239 1.00 98.62 133 ASN A C 1
ATOM 1044 O O . ASN A 1 133 ? 4.081 11.016 8.461 1.00 98.62 133 ASN A O 1
ATOM 1048 N N . PHE A 1 134 ? 4.902 10.507 6.443 1.00 98.50 134 PHE A N 1
ATOM 1049 C CA . PHE A 1 134 ? 6.166 9.999 6.988 1.00 98.50 134 PHE A CA 1
ATOM 1050 C C . PHE A 1 134 ? 6.992 11.098 7.664 1.00 98.50 134 PHE A C 1
ATOM 1052 O O . PHE A 1 134 ? 7.536 10.874 8.743 1.00 98.50 134 PHE A O 1
ATOM 1059 N N . LYS A 1 135 ? 7.030 12.318 7.108 1.00 98.50 135 LYS A N 1
ATOM 1060 C CA . LYS A 1 135 ? 7.655 13.474 7.775 1.00 98.50 135 LYS A CA 1
ATOM 1061 C C . LYS A 1 135 ? 7.006 13.751 9.125 1.00 98.50 135 LYS A C 1
ATOM 1063 O O . LYS A 1 135 ? 7.705 13.982 10.111 1.00 98.50 135 LYS A O 1
ATOM 1068 N N . LYS A 1 136 ? 5.673 13.689 9.197 1.00 98.69 136 LYS A N 1
ATOM 1069 C CA . LYS A 1 136 ? 4.943 13.867 10.454 1.00 98.69 136 LYS A CA 1
ATOM 1070 C C . LYS A 1 136 ? 5.225 12.742 11.450 1.00 98.69 136 LYS A C 1
ATOM 1072 O O . LYS A 1 136 ? 5.446 13.032 12.625 1.00 98.69 136 LYS A O 1
ATOM 1077 N N . ALA A 1 137 ? 5.265 11.493 10.990 1.00 98.69 137 ALA A N 1
ATOM 1078 C CA . ALA A 1 137 ? 5.630 10.336 11.801 1.00 98.69 137 ALA A CA 1
ATOM 1079 C C . ALA A 1 137 ? 7.040 10.489 12.392 1.00 98.69 137 ALA A C 1
ATOM 1081 O O . ALA A 1 137 ? 7.223 10.296 13.594 1.00 98.69 137 ALA A O 1
ATOM 1082 N N . LEU A 1 138 ? 8.011 10.910 11.577 1.00 98.31 138 LEU A N 1
ATOM 1083 C CA . LEU A 1 138 ? 9.398 11.116 11.992 1.00 98.31 138 LEU A CA 1
ATOM 1084 C C . LEU A 1 138 ? 9.563 12.316 12.938 1.00 98.31 138 LEU A C 1
ATOM 1086 O O . LEU A 1 138 ? 10.384 12.280 13.848 1.00 98.31 138 LEU A O 1
ATOM 1090 N N . ALA A 1 139 ? 8.756 13.367 12.770 1.00 98.56 139 ALA A N 1
ATOM 1091 C CA . ALA A 1 139 ? 8.726 14.496 13.701 1.00 98.56 139 ALA A CA 1
ATOM 1092 C C . ALA A 1 139 ? 8.158 14.115 15.082 1.00 98.56 139 ALA A C 1
ATOM 1094 O O . ALA A 1 139 ? 8.543 14.711 16.086 1.00 98.56 139 ALA A O 1
ATOM 1095 N N . LEU A 1 140 ? 7.233 13.148 15.141 1.00 98.44 140 LEU A N 1
ATOM 1096 C CA . LEU A 1 140 ? 6.664 12.628 16.392 1.00 98.44 140 LEU A CA 1
ATOM 1097 C C . LEU A 1 140 ? 7.581 11.605 17.072 1.00 98.44 140 LEU A C 1
ATOM 1099 O O . LEU A 1 140 ? 7.686 11.602 18.296 1.00 98.44 140 LEU A O 1
ATOM 1103 N N . ASP A 1 141 ? 8.233 10.751 16.286 1.00 98.44 141 ASP A N 1
ATOM 1104 C CA . ASP A 1 141 ? 9.246 9.809 16.756 1.00 98.44 141 ASP A CA 1
ATOM 1105 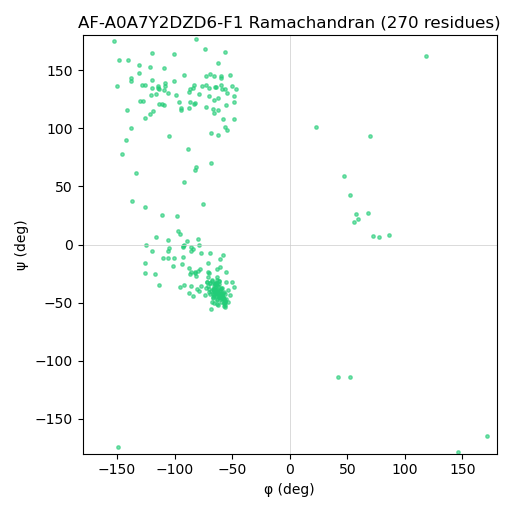C C . ASP A 1 141 ? 10.431 9.764 15.778 1.00 98.44 141 ASP A C 1
ATOM 1107 O O . ASP A 1 141 ? 10.378 9.054 14.767 1.00 98.44 141 ASP A O 1
ATOM 1111 N N . PRO A 1 142 ? 11.538 10.462 16.093 1.00 98.12 142 PRO A N 1
ATOM 1112 C CA . PRO A 1 142 ? 12.757 10.432 15.287 1.00 98.12 142 PRO A CA 1
ATOM 1113 C C . PRO A 1 142 ? 13.395 9.040 15.142 1.00 98.12 142 PRO A C 1
ATOM 1115 O O . PRO A 1 142 ? 14.293 8.865 14.321 1.00 98.12 142 PRO A O 1
ATOM 1118 N N . LYS A 1 143 ? 12.973 8.044 15.937 1.00 97.88 143 LYS A N 1
ATOM 1119 C CA . LYS A 1 143 ? 13.454 6.656 15.852 1.00 97.88 143 LYS A CA 1
ATOM 1120 C C . LYS A 1 143 ? 12.598 5.780 14.937 1.00 97.88 143 LYS A C 1
ATOM 1122 O O . LYS A 1 143 ? 12.943 4.607 14.759 1.00 97.88 143 LYS A O 1
ATOM 1127 N N . ASN A 1 144 ? 11.531 6.311 14.333 1.00 97.38 144 ASN A N 1
ATOM 1128 C CA . ASN A 1 144 ? 10.734 5.572 13.362 1.00 97.38 144 ASN A CA 1
ATOM 1129 C C . ASN A 1 144 ? 11.549 5.330 12.077 1.00 97.38 144 ASN A C 1
ATOM 1131 O O . ASN A 1 144 ? 11.631 6.168 11.178 1.00 97.38 144 ASN A O 1
ATOM 1135 N N . LYS A 1 145 ? 12.167 4.148 12.002 1.00 95.62 145 LYS A N 1
ATOM 1136 C CA . LYS A 1 145 ? 13.050 3.751 10.898 1.00 95.62 145 LYS A CA 1
ATOM 1137 C C . LYS A 1 145 ? 12.320 3.639 9.560 1.00 95.62 145 LYS A C 1
ATOM 1139 O O . LYS A 1 145 ? 12.929 3.926 8.533 1.00 95.62 145 LYS A O 1
ATOM 1144 N N . ASN A 1 146 ? 11.052 3.222 9.566 1.00 91.50 146 ASN A N 1
ATOM 1145 C CA . ASN A 1 146 ? 10.259 3.086 8.345 1.00 91.50 146 ASN A CA 1
ATOM 1146 C C . ASN A 1 146 ? 9.987 4.463 7.734 1.00 91.50 146 ASN A C 1
ATOM 1148 O O . ASN A 1 146 ? 10.311 4.705 6.571 1.00 91.50 146 ASN A O 1
ATOM 1152 N N . ALA A 1 147 ? 9.522 5.399 8.565 1.00 96.44 147 ALA A N 1
ATOM 1153 C CA . ALA A 1 147 ? 9.317 6.782 8.168 1.00 96.44 147 ALA A CA 1
ATOM 1154 C C . ALA A 1 147 ? 10.618 7.435 7.674 1.00 96.44 147 ALA A C 1
ATOM 1156 O O . ALA A 1 147 ? 10.622 8.033 6.602 1.00 96.44 147 ALA A O 1
ATOM 1157 N N . ALA A 1 148 ? 11.736 7.269 8.394 1.00 96.88 148 ALA A N 1
ATOM 1158 C CA . ALA A 1 148 ? 13.038 7.792 7.969 1.00 96.88 148 ALA A CA 1
ATOM 1159 C C . ALA A 1 148 ? 13.462 7.257 6.590 1.00 96.88 148 ALA A C 1
ATOM 1161 O O . ALA A 1 148 ? 13.846 8.033 5.716 1.00 96.88 148 ALA A O 1
ATOM 1162 N N . MET A 1 149 ? 13.326 5.944 6.372 1.00 94.00 149 MET A N 1
ATOM 1163 C CA . MET A 1 149 ? 13.632 5.302 5.093 1.00 94.00 149 MET A CA 1
ATOM 1164 C C . MET A 1 149 ? 12.772 5.863 3.952 1.00 94.00 149 MET A C 1
ATOM 1166 O O . MET A 1 149 ? 13.296 6.155 2.875 1.00 94.00 149 MET A O 1
ATOM 1170 N N . TYR A 1 150 ? 11.456 5.998 4.150 1.00 93.75 150 TYR A N 1
ATOM 1171 C CA . TYR A 1 150 ? 10.574 6.522 3.107 1.00 93.75 150 TYR A CA 1
ATOM 1172 C C . TYR A 1 150 ? 10.795 8.011 2.843 1.00 93.75 150 TYR A C 1
ATOM 1174 O O . TYR A 1 150 ? 10.798 8.401 1.677 1.00 93.75 150 TYR A O 1
ATOM 1182 N N . VAL A 1 151 ? 11.042 8.825 3.875 1.00 95.88 151 VAL A N 1
ATOM 1183 C CA . VAL A 1 151 ? 11.411 10.239 3.700 1.00 95.88 151 VAL A CA 1
ATOM 1184 C C . VAL A 1 151 ? 12.662 10.348 2.832 1.00 95.88 151 VAL A C 1
ATOM 1186 O O . VAL A 1 151 ? 12.604 10.989 1.787 1.00 95.88 151 VAL A O 1
ATOM 1189 N N . GLU A 1 152 ? 13.745 9.649 3.183 1.00 91.56 152 GLU A N 1
ATOM 1190 C CA . GLU A 1 152 ? 14.995 9.679 2.414 1.00 91.56 152 GLU A CA 1
ATOM 1191 C C . GLU A 1 152 ? 14.772 9.280 0.946 1.00 91.56 152 GLU A C 1
ATOM 1193 O O . GLU A 1 152 ? 15.193 9.983 0.024 1.00 91.56 152 GLU A O 1
ATOM 1198 N N . ARG A 1 153 ? 14.078 8.159 0.710 1.00 87.62 153 ARG A N 1
ATOM 1199 C CA . ARG A 1 153 ? 13.837 7.638 -0.645 1.00 87.62 153 ARG A CA 1
ATOM 1200 C C . ARG A 1 153 ? 12.999 8.588 -1.493 1.00 87.62 153 ARG A C 1
ATOM 1202 O O . ARG A 1 153 ? 13.336 8.822 -2.653 1.00 87.62 153 ARG A O 1
ATOM 1209 N N . LEU A 1 154 ? 11.906 9.105 -0.938 1.00 90.56 154 LEU A N 1
ATOM 1210 C CA . LEU A 1 154 ? 10.971 9.960 -1.667 1.00 90.56 154 LEU A CA 1
ATOM 1211 C C . LEU A 1 154 ? 11.570 11.353 -1.911 1.00 90.56 154 LEU A C 1
ATOM 1213 O O . LEU A 1 154 ? 11.407 11.895 -3.003 1.00 90.56 154 LEU A O 1
ATOM 1217 N N . GLU A 1 155 ? 12.326 11.908 -0.958 1.00 91.62 155 GLU A N 1
ATOM 1218 C CA . GLU A 1 155 ? 13.036 13.180 -1.150 1.00 91.62 155 GLU A CA 1
ATOM 1219 C C . GLU A 1 155 ? 14.151 13.062 -2.187 1.00 91.62 155 GLU A C 1
ATOM 1221 O O . GLU A 1 155 ? 14.259 13.911 -3.071 1.00 91.62 155 GLU A O 1
ATOM 1226 N N . LYS A 1 156 ? 14.929 11.974 -2.154 1.00 86.88 156 LYS A N 1
ATOM 1227 C CA . LYS A 1 156 ? 15.950 11.698 -3.174 1.00 86.88 156 LYS A CA 1
ATOM 1228 C C . LYS A 1 156 ? 15.350 11.547 -4.575 1.00 86.88 156 LYS A C 1
ATOM 1230 O O . LYS A 1 156 ? 15.997 11.906 -5.555 1.00 86.88 156 LYS A O 1
ATOM 1235 N N . ALA A 1 157 ? 14.121 11.040 -4.671 1.00 82.69 157 ALA A N 1
ATOM 1236 C CA . ALA A 1 157 ? 13.362 10.961 -5.919 1.00 82.69 157 ALA A CA 1
ATOM 1237 C C . ALA A 1 157 ? 12.705 12.299 -6.331 1.00 82.69 157 ALA A C 1
ATOM 1239 O O . ALA A 1 157 ? 12.040 12.370 -7.364 1.00 82.69 157 ALA A O 1
ATOM 1240 N N . GLY A 1 158 ? 12.866 13.368 -5.543 1.00 88.06 158 GLY A N 1
ATOM 1241 C CA . GLY A 1 158 ? 12.297 14.684 -5.838 1.00 88.06 158 GLY A CA 1
ATOM 1242 C C . GLY A 1 158 ? 10.768 14.728 -5.762 1.00 88.06 158 GLY A C 1
ATOM 1243 O O . GLY A 1 158 ? 10.147 15.538 -6.453 1.00 88.06 158 GLY A O 1
ATOM 1244 N N . VAL A 1 159 ? 10.152 13.852 -4.958 1.00 89.12 159 VAL A N 1
ATOM 1245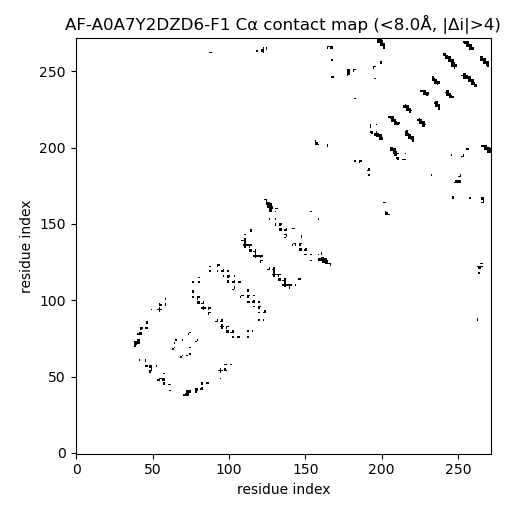 C CA . VAL A 1 159 ? 8.695 13.790 -4.778 1.00 89.12 159 VAL A CA 1
ATOM 1246 C C . VAL A 1 159 ? 8.188 15.099 -4.176 1.00 89.12 159 VAL A C 1
ATOM 1248 O O . VAL A 1 159 ? 8.644 15.547 -3.125 1.00 89.12 159 VAL A O 1
ATOM 1251 N N . LYS A 1 160 ? 7.205 15.703 -4.843 1.00 89.06 160 LYS A N 1
ATOM 1252 C CA . LYS A 1 160 ? 6.473 16.886 -4.376 1.00 89.06 160 LYS A CA 1
ATOM 1253 C C . LYS A 1 160 ? 5.122 16.474 -3.796 1.00 89.06 160 LYS A C 1
ATOM 1255 O O . LYS A 1 160 ? 4.635 15.373 -4.045 1.00 89.06 160 LYS A O 1
ATOM 1260 N N . LYS A 1 161 ? 4.483 17.370 -3.043 1.00 82.25 161 LYS A N 1
ATOM 1261 C CA . LYS A 1 161 ? 3.211 17.115 -2.341 1.00 82.25 161 LYS A CA 1
ATOM 1262 C C . LYS A 1 161 ? 2.071 16.623 -3.251 1.00 82.25 161 LYS A C 1
ATOM 1264 O O . LYS A 1 161 ? 1.230 15.845 -2.817 1.00 82.25 161 LYS A O 1
ATOM 1269 N N . ASP A 1 162 ? 2.052 17.066 -4.498 1.00 83.94 162 ASP A N 1
ATOM 1270 C CA . ASP A 1 162 ? 1.077 16.730 -5.538 1.00 83.94 162 ASP A CA 1
ATOM 1271 C C . ASP A 1 162 ? 1.497 15.536 -6.413 1.00 83.94 162 ASP A C 1
ATOM 1273 O O . ASP A 1 162 ? 0.751 15.116 -7.296 1.00 83.94 162 ASP A O 1
ATOM 1277 N N . THR A 1 163 ? 2.675 14.955 -6.166 1.00 86.19 163 THR A N 1
ATOM 1278 C CA . THR A 1 163 ? 3.169 13.815 -6.940 1.00 86.19 163 THR A CA 1
ATOM 1279 C C . THR A 1 163 ? 2.281 12.600 -6.704 1.00 86.19 163 THR A C 1
ATOM 1281 O O . THR A 1 163 ? 2.259 12.018 -5.613 1.00 86.19 163 THR A O 1
ATOM 1284 N N . LYS A 1 164 ? 1.580 12.202 -7.766 1.00 86.81 164 LYS A N 1
ATOM 1285 C CA . LYS A 1 164 ? 0.780 10.987 -7.831 1.00 86.81 164 LYS A CA 1
ATOM 1286 C C . LYS A 1 164 ? 1.287 10.102 -8.958 1.00 86.81 164 LYS A C 1
ATOM 1288 O O . LYS A 1 164 ? 1.441 10.554 -10.090 1.00 86.81 164 LYS A O 1
ATOM 1293 N N . LEU A 1 165 ? 1.541 8.839 -8.643 1.00 79.62 165 LEU A N 1
ATOM 1294 C CA . LEU A 1 165 ? 1.893 7.851 -9.643 1.00 79.62 165 LEU A CA 1
ATOM 1295 C C . LEU A 1 165 ? 0.673 7.472 -10.485 1.00 79.62 165 LEU A C 1
ATOM 1297 O O . LEU A 1 165 ? -0.438 7.374 -9.951 1.00 79.62 165 LEU A O 1
ATOM 1301 N N . PRO A 1 166 ? 0.873 7.201 -11.785 1.00 73.81 166 PRO A N 1
ATOM 1302 C CA . PRO A 1 166 ? -0.129 6.496 -12.563 1.00 73.81 166 PRO A CA 1
ATOM 1303 C C . PRO A 1 166 ? -0.475 5.184 -11.857 1.00 73.81 166 PRO A C 1
ATOM 1305 O O . PRO A 1 166 ? 0.410 4.417 -11.471 1.00 73.81 166 PRO A O 1
ATOM 1308 N N . LYS A 1 167 ? -1.772 4.923 -11.682 1.00 69.00 167 LYS A N 1
ATOM 1309 C CA . LYS A 1 167 ? -2.212 3.594 -11.264 1.00 69.00 167 LYS A CA 1
ATOM 1310 C C . LYS A 1 167 ? -1.891 2.616 -12.400 1.00 69.00 167 LYS A C 1
ATOM 1312 O O . LYS A 1 167 ? -2.005 3.008 -13.568 1.00 69.00 167 LYS A O 1
ATOM 1317 N N . PRO A 1 168 ? -1.509 1.364 -12.090 1.00 63.12 168 PRO A N 1
ATOM 1318 C CA . PRO A 1 168 ? -1.487 0.337 -13.116 1.00 63.12 168 PRO A CA 1
ATOM 1319 C C . PRO A 1 168 ? -2.857 0.322 -13.814 1.00 63.12 168 PRO A C 1
ATOM 1321 O O . PRO A 1 168 ? -3.871 0.611 -13.161 1.00 63.12 168 PRO A O 1
ATOM 1324 N N . PRO A 1 169 ? -2.913 0.028 -15.125 1.00 60.16 169 PRO A N 1
ATOM 1325 C CA . PRO A 1 169 ? -4.184 -0.201 -15.797 1.00 60.16 169 PRO A CA 1
ATOM 1326 C C . PRO A 1 169 ? -5.011 -1.149 -14.930 1.00 60.16 169 PRO A C 1
ATOM 1328 O O . PRO A 1 169 ? -4.450 -2.123 -14.422 1.00 60.16 169 PRO A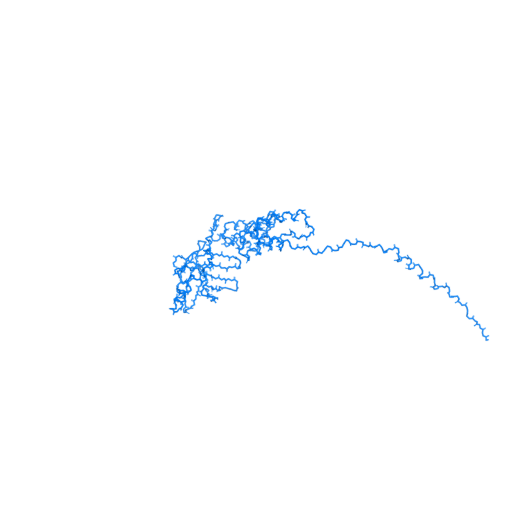 O 1
ATOM 1331 N N . LYS A 1 170 ? -6.303 -0.851 -14.708 1.00 56.31 170 LYS A N 1
ATOM 1332 C CA . LYS A 1 170 ? -7.177 -1.789 -13.990 1.00 56.31 170 LYS A CA 1
ATOM 1333 C C . LYS A 1 170 ? -6.965 -3.150 -14.637 1.00 56.31 170 LYS A C 1
ATOM 1335 O O . LYS A 1 170 ? -7.117 -3.248 -15.855 1.00 56.31 170 LYS A O 1
ATOM 1340 N N . GLU A 1 171 ? -6.567 -4.146 -13.847 1.00 50.59 171 GLU A N 1
ATOM 1341 C CA . GLU A 1 171 ? -6.586 -5.527 -14.304 1.00 50.59 171 GLU A CA 1
ATOM 1342 C C . GLU A 1 171 ? -8.031 -5.779 -14.723 1.00 50.59 171 GLU A C 1
ATOM 1344 O O . GLU A 1 171 ? -8.926 -5.901 -13.886 1.00 50.59 171 GLU A O 1
ATOM 1349 N N . SER A 1 172 ? -8.306 -5.733 -16.027 1.00 40.78 172 SER A N 1
ATOM 1350 C CA . SER A 1 172 ? -9.543 -6.303 -16.512 1.00 40.78 172 SER A CA 1
ATOM 1351 C C . SER A 1 172 ? -9.465 -7.767 -16.100 1.00 40.78 172 SER A C 1
ATOM 1353 O O . SER A 1 172 ? -8.421 -8.409 -16.236 1.00 40.78 172 SER A O 1
ATOM 1355 N N . ASN A 1 173 ? -10.559 -8.330 -15.600 1.00 40.50 173 ASN A N 1
ATOM 1356 C CA . ASN A 1 173 ? -10.635 -9.782 -15.426 1.00 40.50 173 ASN A CA 1
ATOM 1357 C C . ASN A 1 173 ? -10.405 -10.527 -16.768 1.00 40.50 173 ASN A C 1
ATOM 1359 O O . ASN A 1 173 ? -10.183 -11.736 -16.775 1.00 40.50 173 ASN A O 1
ATOM 1363 N N . ASP A 1 174 ? -10.361 -9.789 -17.884 1.00 41.97 174 ASP A N 1
ATOM 1364 C CA . ASP A 1 174 ? -9.948 -10.205 -19.223 1.00 41.97 174 ASP A CA 1
ATOM 1365 C C . ASP A 1 174 ? -8.419 -10.324 -19.413 1.00 41.97 174 ASP A C 1
ATOM 1367 O O . ASP A 1 174 ? -7.977 -10.840 -20.436 1.00 41.97 174 ASP A O 1
ATOM 1371 N N . ASN A 1 175 ? -7.573 -9.914 -18.459 1.00 42.06 175 ASN A N 1
ATOM 1372 C CA . ASN A 1 175 ? -6.104 -10.008 -18.555 1.00 42.06 175 ASN A CA 1
ATOM 1373 C C . ASN A 1 175 ? -5.531 -11.402 -18.242 1.00 42.06 175 ASN A C 1
ATOM 1375 O O . ASN A 1 175 ? -4.320 -11.599 -18.315 1.00 42.06 175 ASN A O 1
ATOM 1379 N N . LYS A 1 176 ? -6.376 -12.418 -18.011 1.00 45.72 176 LYS A N 1
ATOM 1380 C CA . LYS A 1 176 ? -5.980 -13.802 -18.342 1.00 45.72 176 LYS A CA 1
ATOM 1381 C C . LYS A 1 176 ? -5.929 -14.045 -19.860 1.00 45.72 176 LYS A C 1
ATOM 1383 O O . LYS A 1 176 ? -5.357 -15.040 -20.290 1.00 45.72 176 LYS A O 1
ATOM 1388 N N . SER A 1 177 ? -6.532 -13.165 -20.664 1.00 43.53 177 SER A N 1
ATOM 1389 C CA . SER A 1 177 ? -6.850 -13.389 -22.077 1.00 43.53 177 SER A CA 1
ATOM 1390 C C . SER A 1 177 ? -6.309 -12.339 -23.049 1.00 43.53 177 SER A C 1
ATOM 1392 O O . SER A 1 177 ? -6.296 -12.646 -24.237 1.00 43.53 177 SER A O 1
ATOM 1394 N N . GLY A 1 178 ? -5.869 -11.151 -22.633 1.00 49.12 178 GLY A N 1
ATOM 1395 C CA . GLY A 1 178 ? -5.208 -10.194 -23.533 1.00 49.12 178 GLY A CA 1
ATOM 1396 C C . GLY A 1 178 ? -3.703 -10.451 -23.580 1.00 49.12 178 GLY A C 1
ATOM 1397 O O . GLY A 1 178 ? -2.957 -9.850 -22.831 1.00 49.12 178 GLY A O 1
ATOM 1398 N N . SER A 1 179 ? -3.132 -11.376 -24.337 1.00 54.03 179 SER A N 1
ATOM 1399 C CA . SER A 1 179 ? -3.543 -12.174 -25.484 1.00 54.03 179 SER A CA 1
ATOM 1400 C C . SER A 1 179 ? -2.902 -13.543 -25.261 1.00 54.03 179 SER A C 1
ATOM 1402 O O . SER A 1 179 ? -1.762 -13.743 -25.661 1.00 54.03 179 SER A O 1
ATOM 1404 N N . ALA A 1 180 ? -3.562 -14.486 -24.5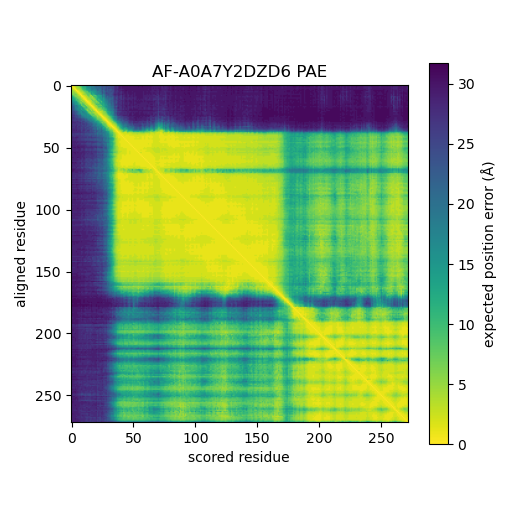76 1.00 62.31 180 ALA A N 1
ATOM 1405 C CA . ALA A 1 180 ? -2.944 -15.793 -24.275 1.00 62.31 180 ALA A CA 1
ATOM 1406 C C . ALA A 1 180 ? -2.298 -16.405 -25.532 1.00 62.31 180 ALA A C 1
ATOM 1408 O O . ALA A 1 180 ? -1.177 -16.892 -25.488 1.00 62.31 180 ALA A O 1
ATOM 1409 N N . LYS A 1 181 ? -2.949 -16.199 -26.683 1.00 63.75 181 LYS A N 1
ATOM 1410 C CA . LYS A 1 181 ? -2.436 -16.523 -28.011 1.00 63.75 181 LYS A CA 1
ATOM 1411 C C . LYS A 1 181 ? -1.187 -15.734 -28.442 1.00 63.75 181 LYS A C 1
ATOM 1413 O O . LYS A 1 181 ? -0.290 -16.348 -28.998 1.00 63.75 181 LYS A O 1
ATOM 1418 N N . ALA A 1 182 ? -1.091 -14.415 -28.239 1.00 65.81 182 ALA A N 1
ATOM 1419 C CA . ALA A 1 182 ? 0.110 -13.666 -28.636 1.00 65.81 182 ALA A CA 1
ATOM 1420 C C . ALA A 1 182 ? 1.270 -13.865 -27.651 1.00 65.81 182 ALA A C 1
ATOM 1422 O O . ALA A 1 182 ? 2.403 -14.003 -28.093 1.00 65.81 182 ALA A O 1
ATOM 1423 N N . VAL A 1 183 ? 1.002 -13.979 -26.344 1.00 71.62 183 VAL A N 1
ATOM 1424 C CA . VAL A 1 183 ? 2.010 -14.394 -25.351 1.00 71.62 183 VAL A CA 1
ATOM 1425 C C . VAL A 1 183 ? 2.524 -15.799 -25.676 1.00 71.62 183 VAL A C 1
ATOM 1427 O O . VAL A 1 183 ? 3.730 -16.031 -25.664 1.00 71.62 183 VAL A O 1
ATOM 1430 N N . GLU A 1 184 ? 1.636 -16.723 -26.054 1.00 73.19 184 GLU A N 1
ATOM 1431 C CA . GLU A 1 184 ? 2.010 -18.069 -26.495 1.00 73.19 184 GLU A CA 1
ATOM 1432 C C . GLU A 1 184 ? 2.818 -18.055 -27.803 1.00 73.19 184 GLU A C 1
ATOM 1434 O O . GLU A 1 184 ? 3.804 -18.781 -27.909 1.00 73.19 184 GLU A O 1
ATOM 1439 N N . LEU A 1 185 ? 2.467 -17.209 -28.779 1.00 68.12 185 LEU A N 1
ATOM 1440 C CA . LEU A 1 185 ? 3.255 -17.022 -30.005 1.00 68.12 185 LEU A CA 1
ATOM 1441 C C . LEU A 1 185 ? 4.648 -16.452 -29.700 1.00 68.12 185 LEU A C 1
ATOM 1443 O O . LEU A 1 185 ? 5.643 -17.024 -30.138 1.00 68.12 185 LEU A O 1
ATOM 1447 N N . LEU A 1 186 ? 4.741 -15.396 -28.885 1.00 75.75 186 LEU A N 1
ATOM 1448 C CA . LEU A 1 186 ? 6.017 -14.817 -28.445 1.00 75.75 186 LEU A CA 1
ATOM 1449 C C . LEU A 1 186 ? 6.883 -15.843 -27.705 1.00 75.75 186 LEU A C 1
ATOM 1451 O O . LEU A 1 186 ? 8.099 -15.866 -27.883 1.00 75.75 186 LEU A O 1
ATOM 1455 N N . LYS A 1 187 ? 6.264 -16.713 -26.900 1.00 76.94 187 LYS A N 1
ATOM 1456 C CA . LYS A 1 187 ? 6.939 -17.813 -26.205 1.00 76.94 187 LYS A CA 1
ATOM 1457 C C . LYS A 1 187 ? 7.469 -18.867 -27.177 1.00 76.94 187 LYS A C 1
ATOM 1459 O O . LYS A 1 187 ? 8.621 -19.266 -27.052 1.00 76.94 187 LYS A O 1
ATOM 1464 N N . ARG A 1 188 ? 6.660 -19.294 -28.156 1.00 75.75 188 ARG A N 1
ATOM 1465 C CA . ARG A 1 188 ? 7.052 -20.273 -29.191 1.00 75.75 188 ARG A CA 1
ATOM 1466 C C . ARG A 1 188 ? 8.172 -19.759 -30.092 1.00 75.75 188 ARG A C 1
ATOM 1468 O O . ARG A 1 188 ? 8.999 -20.547 -30.531 1.00 75.75 188 ARG A O 1
ATOM 1475 N N . GLU A 1 189 ? 8.198 -18.457 -30.350 1.00 77.50 189 GLU A N 1
ATOM 1476 C CA . GLU A 1 189 ? 9.244 -17.812 -31.148 1.00 77.50 189 GLU A CA 1
ATOM 1477 C C . GLU A 1 189 ? 10.485 -17.413 -30.329 1.00 77.50 189 GLU A C 1
ATOM 1479 O O . GLU A 1 189 ? 11.426 -16.875 -30.903 1.00 77.50 189 GLU A O 1
ATOM 1484 N N . GLY A 1 190 ? 10.504 -17.637 -29.006 1.00 72.50 190 GLY A N 1
ATOM 1485 C CA . GLY A 1 190 ? 11.619 -17.250 -28.127 1.00 72.50 190 GLY A CA 1
ATOM 1486 C C . GLY A 1 190 ? 11.745 -15.740 -27.861 1.00 72.50 190 GLY A C 1
ATOM 1487 O O . GLY A 1 190 ? 12.693 -15.303 -27.221 1.00 72.50 190 GLY A O 1
ATOM 1488 N N . LYS A 1 191 ? 10.775 -14.927 -28.297 1.00 83.81 191 LYS A N 1
ATOM 1489 C CA . LYS A 1 191 ? 10.816 -13.449 -28.271 1.00 83.81 191 LYS A CA 1
ATOM 1490 C C . LYS A 1 191 ? 10.200 -12.818 -27.022 1.00 83.81 191 LYS A C 1
ATOM 1492 O O . LYS A 1 191 ? 10.175 -11.594 -26.887 1.00 83.81 191 LYS A O 1
ATOM 1497 N N . LEU A 1 192 ? 9.661 -13.626 -26.106 1.00 86.25 192 LEU A N 1
ATOM 1498 C CA . LEU A 1 192 ? 8.927 -13.121 -24.942 1.00 86.25 192 LEU A CA 1
ATOM 1499 C C . LEU A 1 192 ? 9.782 -12.168 -24.095 1.00 86.25 192 LEU A C 1
ATOM 1501 O O . LEU A 1 192 ? 9.360 -11.051 -23.805 1.00 86.25 192 LEU A O 1
ATOM 1505 N N . TYR A 1 193 ? 10.999 -12.571 -23.734 1.00 90.94 193 TYR A N 1
ATOM 1506 C CA . TYR A 1 193 ? 11.862 -11.753 -22.879 1.00 90.94 193 TYR A CA 1
ATOM 1507 C C . TYR A 1 193 ? 12.419 -10.530 -23.607 1.00 90.94 193 TYR A C 1
ATOM 1509 O O . TYR A 1 193 ? 12.548 -9.467 -23.002 1.00 90.94 193 TYR A O 1
ATOM 1517 N N . GLU A 1 194 ? 12.669 -10.636 -24.911 1.00 90.88 194 GLU A N 1
ATOM 1518 C CA . GLU A 1 194 ? 13.050 -9.489 -25.739 1.00 90.88 194 GLU A CA 1
ATOM 1519 C C . GLU A 1 194 ? 11.961 -8.410 -25.731 1.00 90.88 194 GLU A C 1
ATOM 1521 O O . GLU A 1 194 ? 12.267 -7.225 -25.627 1.00 90.88 194 GLU A O 1
ATOM 1526 N N . SER A 1 195 ? 10.682 -8.806 -25.733 1.00 90.88 195 SER A N 1
ATOM 1527 C CA . SER A 1 195 ? 9.562 -7.858 -25.650 1.00 90.88 195 SER A CA 1
ATOM 1528 C C . SER A 1 195 ? 9.533 -7.061 -24.334 1.00 90.88 195 SER A C 1
ATOM 1530 O O . SER A 1 195 ? 9.074 -5.911 -24.305 1.00 90.88 195 SER A O 1
ATOM 1532 N N . TYR A 1 196 ? 10.061 -7.639 -23.249 1.00 93.75 196 TYR A N 1
ATOM 1533 C CA . TYR A 1 196 ? 10.174 -6.994 -21.939 1.00 93.75 196 TYR A CA 1
ATOM 1534 C C . TYR A 1 196 ? 11.388 -6.077 -21.820 1.00 93.75 196 TYR A C 1
ATOM 1536 O O . TYR A 1 196 ? 11.360 -5.156 -20.999 1.00 93.75 196 TYR A O 1
ATOM 1544 N N . ALA A 1 197 ? 12.431 -6.287 -22.625 1.00 95.31 197 ALA A N 1
ATOM 1545 C CA . ALA A 1 197 ? 13.596 -5.415 -22.635 1.00 95.31 197 ALA A CA 1
ATOM 1546 C C . ALA A 1 197 ? 13.204 -3.978 -23.004 1.00 95.31 197 ALA A C 1
ATOM 1548 O O . ALA A 1 197 ? 12.268 -3.745 -23.778 1.00 95.31 197 ALA A O 1
ATOM 1549 N N . GLY A 1 198 ? 13.894 -3.013 -22.402 1.00 96.31 198 GLY A N 1
ATOM 1550 C CA . GLY A 1 198 ? 13.596 -1.599 -22.592 1.00 96.31 198 GLY A CA 1
ATOM 1551 C C . GLY A 1 198 ? 13.840 -0.750 -21.355 1.00 96.31 198 GLY A C 1
ATOM 1552 O O . GLY A 1 198 ? 14.264 -1.244 -20.302 1.00 96.31 198 GLY A O 1
ATOM 1553 N N . LYS A 1 199 ? 13.548 0.543 -21.483 1.00 96.56 199 LYS A N 1
ATOM 1554 C CA . LYS A 1 199 ? 13.599 1.494 -20.370 1.00 96.56 199 LYS A CA 1
ATOM 1555 C C . LYS A 1 199 ? 12.201 1.755 -19.841 1.00 96.56 199 LYS A C 1
ATOM 1557 O O . LYS A 1 199 ? 11.237 1.893 -20.595 1.00 96.56 199 LYS A O 1
ATOM 1562 N N . TYR A 1 200 ? 12.113 1.864 -18.524 1.00 95.50 200 TYR A N 1
ATOM 1563 C CA . TYR A 1 200 ? 10.875 2.137 -17.816 1.00 95.50 200 TYR A CA 1
ATOM 1564 C C . TYR A 1 200 ? 11.080 3.304 -16.867 1.00 95.50 200 TYR A C 1
ATOM 1566 O O . TYR A 1 200 ? 12.089 3.367 -16.166 1.00 95.50 200 TYR A O 1
ATOM 1574 N N . GLU A 1 201 ? 10.111 4.205 -16.826 1.00 92.19 201 GLU A N 1
ATOM 1575 C CA . GLU A 1 201 ? 10.157 5.416 -16.017 1.00 92.19 201 GLU A CA 1
ATOM 1576 C C . GLU A 1 201 ? 9.177 5.342 -14.846 1.00 92.19 201 GLU A C 1
ATOM 1578 O O . GLU A 1 201 ? 8.007 4.987 -15.013 1.00 92.19 201 GLU A O 1
ATOM 1583 N N . PHE A 1 202 ? 9.661 5.709 -13.659 1.00 87.94 202 PHE A N 1
ATOM 1584 C CA . PHE A 1 202 ? 8.874 5.895 -12.444 1.00 87.94 202 PHE A CA 1
ATOM 1585 C C . PHE A 1 202 ? 9.548 6.964 -11.578 1.00 87.94 202 PHE A C 1
ATOM 1587 O O . PHE A 1 202 ? 10.759 6.942 -11.401 1.00 87.94 202 PHE A O 1
ATOM 1594 N N . LEU A 1 203 ? 8.790 7.894 -10.999 1.00 77.00 203 LEU A N 1
ATOM 1595 C CA . LEU A 1 203 ? 9.324 8.894 -10.057 1.00 77.00 203 LEU A CA 1
ATOM 1596 C C . LEU A 1 203 ? 10.527 9.702 -10.532 1.00 77.00 203 LEU A C 1
ATOM 1598 O O . LEU A 1 203 ? 11.472 9.902 -9.773 1.00 77.00 203 LEU A O 1
ATOM 1602 N N . ASN A 1 204 ? 10.502 10.150 -11.790 1.00 77.75 204 ASN A N 1
ATOM 1603 C CA . ASN A 1 204 ? 11.634 10.841 -12.421 1.00 77.75 204 ASN A CA 1
ATOM 1604 C C . ASN A 1 204 ? 12.939 10.018 -12.374 1.00 77.75 204 ASN A C 1
ATOM 1606 O O . ASN A 1 204 ? 14.039 10.551 -12.498 1.00 77.75 204 ASN A O 1
ATOM 1610 N N . SER A 1 205 ? 12.810 8.712 -12.158 1.00 85.50 205 SER A N 1
ATOM 1611 C CA . SER A 1 205 ? 13.859 7.713 -12.152 1.00 85.50 205 SER A CA 1
ATOM 1612 C C . SER A 1 205 ? 13.556 6.687 -13.233 1.00 85.50 205 SER A C 1
ATOM 1614 O O . SER A 1 205 ? 12.448 6.606 -13.771 1.00 85.50 205 SER A O 1
ATOM 1616 N N . GLN A 1 206 ? 14.566 5.898 -13.571 1.00 91.06 206 GLN A N 1
ATOM 1617 C CA . GLN A 1 206 ? 14.462 4.891 -14.607 1.00 91.06 206 GLN A CA 1
ATOM 1618 C C . GLN A 1 206 ? 15.002 3.559 -14.114 1.00 91.06 206 GLN A C 1
ATOM 1620 O O . GLN A 1 206 ? 15.954 3.483 -13.328 1.00 91.06 206 GLN A O 1
ATOM 1625 N N . LEU A 1 207 ? 14.396 2.498 -14.622 1.00 94.50 207 LEU A N 1
ATOM 1626 C CA . LEU A 1 207 ? 14.981 1.171 -14.607 1.00 94.50 207 LEU A CA 1
ATOM 1627 C C . LEU A 1 207 ? 15.110 0.662 -16.034 1.00 94.50 207 LEU A C 1
ATOM 1629 O O . LEU A 1 207 ? 14.341 1.031 -16.925 1.00 94.50 207 LEU A O 1
ATOM 1633 N N . VAL A 1 208 ? 16.086 -0.209 -16.229 1.00 96.44 208 VAL A N 1
ATOM 1634 C CA . VAL A 1 208 ? 16.340 -0.866 -17.503 1.00 96.44 208 VAL A CA 1
ATOM 1635 C C . VAL A 1 208 ? 16.112 -2.356 -17.322 1.00 96.44 208 VAL A C 1
ATOM 1637 O O . VAL A 1 208 ? 16.654 -2.967 -16.396 1.00 96.44 208 VAL A O 1
ATOM 1640 N N . ILE A 1 209 ? 15.308 -2.929 -18.213 1.00 97.31 209 ILE A N 1
ATOM 1641 C CA . ILE A 1 209 ? 15.166 -4.371 -18.372 1.00 97.31 209 ILE A CA 1
ATOM 1642 C C . ILE A 1 209 ? 16.038 -4.796 -19.547 1.00 97.31 209 ILE A C 1
ATOM 1644 O O . ILE A 1 209 ? 15.959 -4.224 -20.632 1.00 97.31 209 ILE A O 1
ATOM 1648 N N . THR A 1 210 ? 16.880 -5.797 -19.324 1.00 95.88 210 THR A N 1
ATOM 1649 C CA . THR A 1 210 ? 17.792 -6.339 -20.342 1.00 95.88 210 THR A CA 1
ATOM 1650 C C . THR A 1 210 ? 17.702 -7.855 -20.388 1.00 95.88 210 THR A C 1
ATOM 1652 O O . THR A 1 210 ? 17.361 -8.489 -19.387 1.00 95.88 210 THR A O 1
ATOM 1655 N N . THR A 1 211 ? 18.039 -8.422 -21.542 1.00 93.81 211 THR A N 1
ATOM 1656 C CA . THR A 1 211 ? 18.123 -9.863 -21.778 1.00 93.81 211 THR A CA 1
ATOM 1657 C C . THR A 1 211 ? 19.580 -10.307 -21.916 1.00 93.81 211 THR A C 1
ATOM 1659 O O . THR A 1 211 ? 20.371 -9.649 -22.586 1.00 93.81 211 THR A O 1
ATOM 1662 N N . GLU A 1 212 ? 19.953 -11.423 -21.285 1.00 91.62 212 GLU A N 1
ATOM 1663 C CA . GLU A 1 212 ? 21.231 -12.112 -21.537 1.00 91.62 212 GLU A CA 1
ATOM 1664 C C . GLU A 1 212 ? 21.032 -13.631 -21.504 1.00 91.62 212 GLU A C 1
ATOM 1666 O O . GLU A 1 212 ? 20.734 -14.183 -20.440 1.00 91.62 212 GLU A O 1
ATOM 1671 N N . ALA A 1 213 ? 21.244 -14.310 -22.638 1.00 84.62 213 ALA A N 1
ATOM 1672 C CA . ALA A 1 213 ? 21.108 -15.767 -22.763 1.00 84.62 213 ALA A CA 1
ATOM 1673 C C . ALA A 1 213 ? 19.800 -16.288 -22.127 1.00 84.62 213 ALA A C 1
ATOM 1675 O O . ALA A 1 213 ? 19.832 -17.038 -21.152 1.00 84.62 213 ALA A O 1
ATOM 1676 N N . ASP A 1 214 ? 18.660 -15.794 -22.625 1.00 82.56 214 ASP A N 1
ATOM 1677 C CA . ASP A 1 214 ? 17.305 -16.127 -22.156 1.00 82.56 214 ASP A CA 1
ATOM 1678 C C . ASP A 1 214 ? 17.028 -15.847 -20.674 1.00 82.56 214 ASP A C 1
ATOM 1680 O O . ASP A 1 214 ? 16.151 -16.450 -20.059 1.00 82.56 214 ASP A O 1
ATOM 1684 N N . ARG A 1 215 ? 17.744 -14.897 -20.072 1.00 91.19 215 ARG A N 1
ATOM 1685 C CA . ARG A 1 215 ? 17.466 -14.419 -18.713 1.00 91.19 215 ARG A CA 1
ATOM 1686 C C . ARG A 1 215 ? 17.158 -12.938 -18.731 1.00 91.19 215 ARG A C 1
ATOM 1688 O O . ARG A 1 215 ? 17.800 -12.174 -19.449 1.00 91.19 215 ARG A O 1
ATOM 1695 N N . LEU A 1 216 ? 16.199 -12.538 -17.905 1.00 95.50 216 LEU A N 1
ATOM 1696 C CA . LEU A 1 216 ? 15.870 -11.139 -17.690 1.00 95.50 216 LEU A CA 1
ATOM 1697 C C . LEU A 1 216 ? 16.650 -10.578 -16.518 1.00 95.50 216 LEU A C 1
ATOM 1699 O O . LEU A 1 216 ? 16.874 -11.242 -15.506 1.00 95.50 216 LEU A O 1
ATOM 1703 N N . PHE A 1 217 ? 16.996 -9.308 -16.636 1.00 96.50 217 PHE A N 1
ATOM 1704 C CA . PHE A 1 217 ? 17.660 -8.573 -15.583 1.00 96.50 217 PHE A CA 1
ATOM 1705 C C . PHE A 1 217 ? 17.070 -7.184 -15.452 1.00 96.50 217 PHE A C 1
ATOM 1707 O O . PHE A 1 217 ? 16.775 -6.536 -16.455 1.00 96.50 217 PHE A O 1
ATOM 1714 N N . VAL A 1 218 ? 16.984 -6.712 -14.214 1.00 96.44 218 VAL A N 1
ATOM 1715 C CA . VAL A 1 218 ? 16.625 -5.338 -13.880 1.00 96.44 218 VAL A CA 1
ATOM 1716 C C . VAL A 1 218 ? 17.846 -4.583 -13.369 1.00 96.44 218 VAL A C 1
ATOM 1718 O O . VAL A 1 218 ? 18.637 -5.097 -12.571 1.00 96.44 218 VAL A O 1
ATOM 1721 N N . GLN A 1 219 ? 17.980 -3.336 -13.799 1.00 94.94 219 GLN A N 1
ATOM 1722 C CA . GLN A 1 219 ? 18.927 -2.380 -13.246 1.00 94.94 219 GLN A CA 1
ATOM 1723 C C . GLN A 1 219 ? 18.195 -1.079 -12.924 1.00 94.94 219 GLN A C 1
ATOM 1725 O O . GLN A 1 219 ? 17.564 -0.496 -13.798 1.00 94.94 219 GLN A O 1
ATOM 1730 N N . PHE A 1 220 ? 18.273 -0.626 -11.673 1.00 89.00 220 PHE A N 1
ATOM 1731 C CA . PHE A 1 220 ? 17.700 0.649 -11.238 1.00 89.00 220 PHE A CA 1
ATOM 1732 C C . PHE A 1 220 ? 18.782 1.724 -11.315 1.00 89.00 220 PHE A C 1
ATOM 1734 O O . PHE A 1 220 ? 19.780 1.612 -10.613 1.00 89.00 220 PHE A O 1
ATOM 1741 N N . ALA A 1 221 ? 18.613 2.757 -12.143 1.00 80.19 221 ALA A N 1
ATOM 1742 C CA . ALA A 1 221 ? 19.594 3.837 -12.302 1.00 80.19 221 ALA A CA 1
ATOM 1743 C C . ALA A 1 221 ? 21.066 3.341 -12.349 1.00 80.19 221 ALA A C 1
ATOM 1745 O O . ALA A 1 221 ? 21.452 2.636 -13.278 1.00 80.19 221 ALA A O 1
ATOM 1746 N N . LYS A 1 222 ? 21.889 3.696 -11.348 1.00 74.62 222 LYS A N 1
ATOM 1747 C CA . LYS A 1 222 ? 23.311 3.308 -11.233 1.00 74.62 222 LYS A CA 1
ATOM 1748 C C . LYS A 1 222 ? 23.551 2.061 -10.366 1.00 74.62 222 LYS A C 1
ATOM 1750 O O . LYS A 1 222 ? 24.699 1.762 -10.041 1.00 74.62 222 LYS A O 1
ATOM 1755 N N . ASP A 1 223 ? 22.500 1.350 -9.968 1.00 81.06 223 ASP A N 1
ATOM 1756 C CA . ASP A 1 223 ? 22.612 0.174 -9.108 1.00 81.06 223 ASP A CA 1
ATOM 1757 C C . ASP A 1 223 ? 23.180 -1.038 -9.852 1.00 81.06 223 ASP A C 1
ATOM 1759 O O . ASP A 1 223 ? 23.267 -1.092 -11.084 1.00 81.06 223 ASP A O 1
ATOM 1763 N N . LYS A 1 224 ? 23.543 -2.062 -9.074 1.00 89.12 224 LYS A N 1
ATOM 1764 C CA . LYS A 1 224 ? 23.948 -3.359 -9.607 1.00 89.12 224 LYS A CA 1
ATOM 1765 C C . LYS A 1 224 ? 22.775 -4.032 -10.323 1.00 89.12 224 LYS A C 1
ATOM 1767 O O . LYS A 1 224 ? 21.661 -4.113 -9.801 1.00 89.12 224 LYS A O 1
ATOM 1772 N N . LYS A 1 225 ? 23.072 -4.582 -11.496 1.00 93.62 225 LYS A N 1
ATOM 1773 C CA . LYS A 1 225 ? 22.178 -5.448 -12.263 1.00 93.62 225 LYS A CA 1
ATOM 1774 C C . LYS A 1 225 ? 21.775 -6.683 -11.442 1.00 93.62 225 LYS A C 1
ATOM 1776 O O . LYS A 1 225 ? 22.626 -7.318 -10.815 1.00 93.62 225 LYS A O 1
ATOM 1781 N N . ARG A 1 226 ? 20.482 -7.019 -11.439 1.00 95.31 226 ARG A N 1
ATOM 1782 C CA . ARG A 1 226 ? 19.904 -8.172 -10.727 1.00 95.31 226 ARG A CA 1
ATOM 1783 C C . ARG A 1 226 ? 19.115 -9.047 -11.686 1.00 95.31 226 ARG A C 1
ATOM 1785 O O . ARG A 1 226 ? 18.382 -8.526 -12.517 1.00 95.31 226 ARG A O 1
ATOM 1792 N N . GLU A 1 227 ? 19.268 -10.359 -11.560 1.00 96.06 227 GLU A N 1
ATOM 1793 C CA . GLU A 1 227 ? 18.502 -11.323 -12.350 1.00 96.06 227 GLU A CA 1
ATOM 1794 C C . GLU A 1 227 ? 17.048 -11.377 -11.864 1.00 96.06 227 GLU A C 1
ATOM 1796 O O . GLU A 1 227 ? 16.790 -11.386 -10.660 1.00 96.06 227 GLU A O 1
ATOM 1801 N N . LEU A 1 228 ? 16.114 -11.425 -12.808 1.00 96.06 228 LEU A N 1
ATOM 1802 C CA . LEU A 1 228 ? 14.690 -11.610 -12.572 1.00 96.06 228 LEU A CA 1
ATOM 1803 C C . LEU A 1 228 ? 14.346 -13.093 -12.699 1.00 96.06 228 LEU A C 1
ATOM 1805 O O . LEU A 1 228 ? 14.475 -13.681 -13.772 1.00 96.06 228 LEU A O 1
ATOM 1809 N N . LYS A 1 229 ? 13.897 -13.706 -11.600 1.00 94.75 229 LYS A N 1
ATOM 1810 C CA . LYS A 1 229 ? 13.524 -15.125 -11.582 1.00 94.75 229 LYS A CA 1
ATOM 1811 C C . LYS A 1 229 ? 12.064 -15.287 -12.011 1.00 94.75 229 LYS A C 1
ATOM 1813 O O . LYS A 1 229 ? 11.204 -14.677 -11.377 1.00 94.75 229 LYS A O 1
ATOM 1818 N N . PRO A 1 230 ? 11.757 -16.071 -13.058 1.00 91.69 230 PRO A N 1
ATOM 1819 C CA . PRO A 1 230 ? 10.389 -16.206 -13.547 1.00 91.69 230 PRO A CA 1
ATOM 1820 C C . PRO A 1 230 ? 9.485 -16.861 -12.499 1.00 91.69 230 PRO A C 1
ATOM 1822 O O . PRO A 1 230 ? 9.857 -17.850 -11.870 1.00 91.69 230 PRO A O 1
ATOM 1825 N N . LEU A 1 231 ? 8.290 -16.299 -12.326 1.00 85.56 231 LEU A N 1
ATOM 1826 C CA . LEU A 1 231 ? 7.187 -16.858 -11.534 1.00 85.56 231 LEU A CA 1
ATOM 1827 C C . LEU A 1 231 ? 6.008 -17.238 -12.440 1.00 85.56 231 LEU A C 1
ATOM 1829 O O . LEU A 1 231 ? 5.312 -18.218 -12.191 1.00 85.56 231 LEU A O 1
ATOM 1833 N N . SER A 1 232 ? 5.792 -16.453 -13.494 1.00 85.25 232 SER A N 1
ATOM 1834 C CA . SER A 1 232 ? 4.876 -16.715 -14.603 1.00 85.25 232 SER A CA 1
ATOM 1835 C C . SER A 1 232 ? 5.444 -16.076 -15.874 1.00 85.25 232 SER A C 1
ATOM 1837 O O . SER A 1 232 ? 6.550 -15.539 -15.851 1.00 85.25 232 SER A O 1
ATOM 1839 N N . ASP A 1 233 ? 4.690 -16.096 -16.975 1.00 83.31 233 ASP A N 1
ATOM 1840 C CA . ASP A 1 233 ? 5.119 -15.444 -18.215 1.00 83.31 233 ASP A CA 1
ATOM 1841 C C . ASP A 1 233 ? 5.306 -13.919 -18.034 1.00 83.31 233 ASP A C 1
ATOM 1843 O O . ASP A 1 233 ? 6.222 -13.352 -18.614 1.00 83.31 233 ASP A O 1
ATOM 1847 N N . THR A 1 234 ? 4.503 -13.260 -17.186 1.00 86.56 234 THR A N 1
ATOM 1848 C CA . THR A 1 234 ? 4.559 -11.801 -16.947 1.00 86.56 234 THR A CA 1
ATOM 1849 C C . THR A 1 234 ? 5.088 -11.407 -15.570 1.00 86.56 234 THR A C 1
ATOM 1851 O O . THR A 1 234 ? 5.359 -10.228 -15.344 1.00 86.56 234 THR A O 1
ATOM 1854 N N . SER A 1 235 ? 5.229 -12.347 -14.633 1.00 89.50 235 SER A N 1
ATOM 1855 C CA . SER A 1 235 ? 5.620 -12.067 -13.250 1.00 89.50 235 SER A CA 1
ATOM 1856 C C . SER A 1 235 ? 6.982 -12.658 -12.928 1.00 89.50 235 SER A C 1
ATOM 1858 O O . SER A 1 235 ? 7.236 -13.835 -13.172 1.00 89.50 235 SER A O 1
ATOM 1860 N N . PHE A 1 236 ? 7.829 -11.859 -12.287 1.00 93.75 236 PHE A N 1
ATOM 1861 C CA . PHE A 1 236 ? 9.199 -12.220 -11.955 1.00 93.75 236 PHE A CA 1
ATOM 1862 C C . PHE A 1 236 ? 9.553 -11.771 -10.539 1.00 93.75 236 PHE A C 1
ATOM 1864 O O . PHE A 1 236 ? 9.177 -10.683 -10.113 1.00 93.75 236 PHE A O 1
ATOM 1871 N N . SER A 1 237 ? 10.303 -12.584 -9.804 1.00 94.69 237 SER A N 1
ATOM 1872 C CA . SER A 1 237 ? 10.877 -12.221 -8.509 1.00 94.69 237 SER A CA 1
ATOM 1873 C C . SER A 1 237 ? 12.195 -11.462 -8.700 1.00 94.69 237 SER A C 1
ATOM 1875 O O . SER A 1 237 ? 13.045 -11.872 -9.493 1.00 94.69 237 SER A O 1
ATOM 1877 N N . ILE A 1 238 ? 12.361 -10.365 -7.954 1.00 93.69 238 ILE A N 1
ATOM 1878 C CA . ILE A 1 238 ? 13.642 -9.660 -7.766 1.00 93.69 238 ILE A CA 1
ATOM 1879 C C . ILE A 1 238 ? 14.325 -10.148 -6.473 1.00 93.69 238 ILE A C 1
ATOM 1881 O O . ILE A 1 238 ? 15.550 -10.225 -6.394 1.00 93.69 238 ILE A O 1
ATOM 1885 N N . SER A 1 239 ? 13.525 -10.434 -5.439 1.00 88.69 239 SER A N 1
ATOM 1886 C CA . SER A 1 239 ? 13.936 -10.900 -4.109 1.00 88.69 239 SER A CA 1
ATOM 1887 C C . SER A 1 239 ? 12.803 -11.742 -3.483 1.00 88.69 239 SER A C 1
ATOM 1889 O O . SER A 1 239 ? 11.716 -11.811 -4.066 1.00 88.69 239 SER A O 1
ATOM 1891 N N . PRO A 1 240 ? 12.985 -12.355 -2.294 1.00 86.69 240 PRO A N 1
ATOM 1892 C CA . PRO A 1 240 ? 11.917 -13.105 -1.621 1.00 86.69 240 PRO A CA 1
ATOM 1893 C C . PRO A 1 240 ? 10.620 -12.318 -1.368 1.00 86.69 240 PRO A C 1
ATOM 1895 O O . PRO A 1 240 ? 9.565 -12.927 -1.216 1.00 86.69 240 PRO A O 1
ATOM 1898 N N . ILE A 1 241 ? 10.688 -10.984 -1.310 1.00 82.44 241 ILE A N 1
ATOM 1899 C CA . ILE A 1 241 ? 9.536 -10.107 -1.033 1.00 82.44 241 ILE A CA 1
ATOM 1900 C C . ILE A 1 241 ? 9.228 -9.118 -2.167 1.00 82.44 241 ILE A C 1
ATOM 1902 O O . ILE A 1 241 ? 8.208 -8.429 -2.109 1.00 82.44 241 ILE A O 1
ATOM 1906 N N . ASP A 1 242 ? 10.081 -9.069 -3.195 1.00 89.56 242 ASP A N 1
ATOM 1907 C CA . ASP A 1 242 ? 9.976 -8.132 -4.313 1.00 89.56 242 ASP A CA 1
ATOM 1908 C C . ASP A 1 242 ? 9.690 -8.850 -5.623 1.00 89.56 242 ASP A C 1
ATOM 1910 O O . ASP A 1 242 ? 10.334 -9.847 -5.967 1.00 89.56 242 ASP A O 1
ATOM 1914 N N . SER A 1 243 ? 8.775 -8.289 -6.407 1.00 92.19 243 SER A N 1
ATOM 1915 C CA . SER A 1 243 ? 8.463 -8.793 -7.743 1.00 92.19 243 SER A CA 1
ATOM 1916 C C . SER A 1 243 ? 8.220 -7.673 -8.745 1.00 92.19 243 SER A C 1
ATOM 1918 O O . SER A 1 243 ? 7.915 -6.538 -8.384 1.00 92.19 243 SER A O 1
ATOM 1920 N N . ILE A 1 244 ? 8.376 -8.010 -10.018 1.00 94.88 244 ILE A N 1
ATOM 1921 C CA . ILE A 1 244 ? 7.979 -7.208 -11.167 1.00 94.88 244 ILE A CA 1
ATOM 1922 C C . ILE A 1 244 ? 6.879 -7.960 -11.899 1.00 94.88 244 ILE A C 1
ATOM 1924 O O . ILE A 1 244 ? 7.002 -9.158 -12.142 1.00 94.88 244 ILE A O 1
ATOM 1928 N N . ILE A 1 245 ? 5.824 -7.242 -12.268 1.00 92.19 245 ILE A N 1
ATOM 1929 C CA . ILE A 1 245 ? 4.732 -7.759 -13.091 1.00 92.19 245 ILE A CA 1
ATOM 1930 C C . ILE A 1 245 ? 4.648 -6.891 -14.343 1.00 92.19 245 ILE A C 1
ATOM 1932 O O . ILE A 1 245 ? 4.307 -5.713 -14.251 1.00 92.19 245 ILE A O 1
ATOM 1936 N N . PHE A 1 246 ? 4.974 -7.444 -15.507 1.00 91.19 246 PHE A N 1
ATOM 1937 C CA . PHE A 1 246 ? 4.864 -6.740 -16.781 1.00 91.19 246 PHE A CA 1
ATOM 1938 C C . PHE A 1 246 ? 3.399 -6.534 -17.163 1.00 91.19 246 PHE A C 1
ATOM 1940 O O . PHE A 1 246 ? 2.578 -7.447 -17.082 1.00 91.19 246 PHE A O 1
ATOM 1947 N N . SER A 1 247 ? 3.080 -5.317 -17.594 1.00 87.50 247 SER A N 1
ATOM 1948 C CA . SER A 1 247 ? 1.765 -4.944 -18.102 1.00 87.50 247 SER A CA 1
ATOM 1949 C C . SER A 1 247 ? 1.769 -5.042 -19.621 1.00 87.50 247 SER A C 1
ATOM 1951 O O . SER A 1 247 ? 2.582 -4.404 -20.292 1.00 87.50 247 SER A O 1
ATOM 1953 N N . VAL A 1 248 ? 0.852 -5.845 -20.149 1.00 81.44 248 VAL A N 1
ATOM 1954 C CA . VAL A 1 248 ? 0.687 -6.104 -21.579 1.00 81.44 248 VAL A CA 1
ATOM 1955 C C . VAL A 1 248 ? -0.721 -5.663 -21.973 1.00 81.44 248 VAL A C 1
ATOM 1957 O O . VAL A 1 248 ? -1.670 -5.917 -21.233 1.00 81.44 248 VAL A O 1
ATOM 1960 N N . ASP A 1 249 ? -0.857 -4.941 -23.083 1.00 78.50 249 ASP A N 1
ATOM 1961 C CA . ASP A 1 249 ? -2.167 -4.545 -23.604 1.00 78.50 249 ASP A CA 1
ATOM 1962 C C . ASP A 1 249 ? -2.835 -5.665 -24.422 1.00 78.50 249 ASP A C 1
ATOM 1964 O O . ASP A 1 249 ? -2.266 -6.732 -24.666 1.00 78.50 249 ASP A O 1
ATOM 1968 N N . SER A 1 250 ? -4.062 -5.418 -24.885 1.00 71.88 250 SER A N 1
ATOM 1969 C CA . SER A 1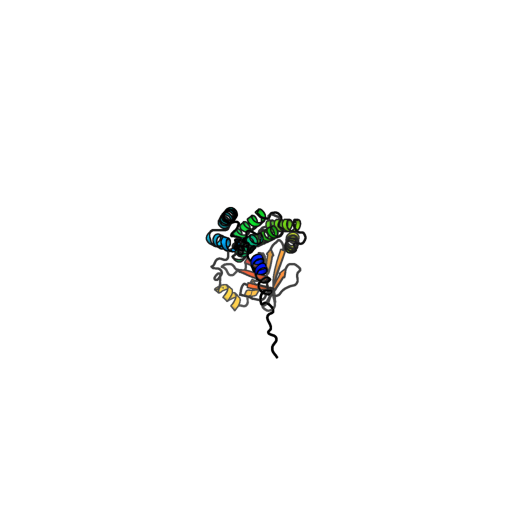 250 ? -4.833 -6.382 -25.679 1.00 71.88 250 SER A CA 1
ATOM 1970 C C . SER A 1 250 ? -4.166 -6.776 -27.002 1.00 71.88 250 SER A C 1
ATOM 1972 O O . SER A 1 250 ? -4.492 -7.831 -27.545 1.00 71.88 250 SER A O 1
ATOM 1974 N N . SER A 1 251 ? -3.218 -5.978 -27.505 1.00 74.88 251 SER A N 1
ATOM 1975 C CA . SER A 1 251 ? -2.442 -6.279 -28.712 1.00 74.88 251 SER A CA 1
ATOM 1976 C C . SER A 1 251 ? -1.210 -7.153 -28.445 1.00 74.88 251 SER A C 1
ATOM 1978 O O . SER A 1 251 ? -0.552 -7.580 -29.389 1.00 74.88 251 SER A O 1
ATOM 1980 N N . GLY A 1 252 ? -0.898 -7.446 -27.177 1.00 74.31 252 GLY A N 1
ATOM 1981 C CA . GLY A 1 252 ? 0.321 -8.161 -26.793 1.00 74.31 252 GLY A CA 1
ATOM 1982 C C . GLY A 1 252 ? 1.537 -7.248 -26.615 1.00 74.31 252 GLY A C 1
ATOM 1983 O O . GLY A 1 252 ? 2.647 -7.743 -26.423 1.00 74.31 252 GLY A O 1
ATOM 1984 N N . LYS A 1 253 ? 1.359 -5.920 -26.651 1.00 84.06 253 LYS A N 1
ATOM 1985 C CA . LYS A 1 253 ? 2.448 -4.957 -26.472 1.00 84.06 253 LYS A CA 1
ATOM 1986 C C . LYS A 1 253 ? 2.664 -4.657 -24.991 1.00 84.06 253 LYS A C 1
ATOM 1988 O O . LYS A 1 253 ? 1.726 -4.374 -24.250 1.00 84.06 253 LYS A O 1
ATOM 1993 N N . VAL A 1 254 ? 3.926 -4.663 -24.568 1.00 89.38 254 VAL A N 1
ATOM 199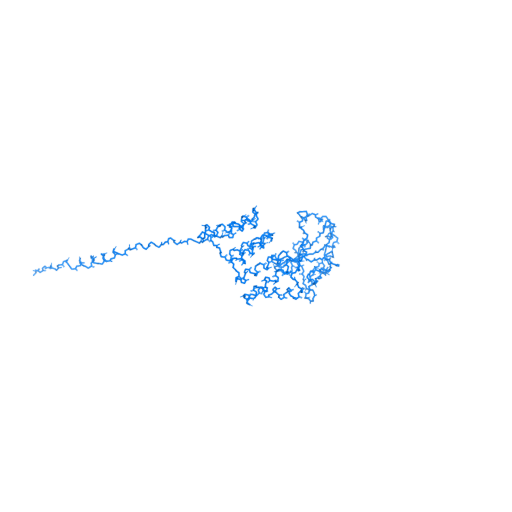4 C CA . VAL A 1 254 ? 4.327 -4.281 -23.207 1.00 89.38 254 VAL A CA 1
ATOM 1995 C C . VAL A 1 254 ? 4.203 -2.767 -23.047 1.00 89.38 254 VAL A C 1
ATOM 1997 O O . VAL A 1 254 ? 4.875 -2.002 -23.738 1.00 89.38 254 VAL A O 1
ATOM 2000 N N . THR A 1 255 ? 3.342 -2.327 -22.133 1.00 90.31 255 THR A N 1
ATOM 2001 C CA . THR A 1 255 ? 3.050 -0.904 -21.882 1.00 90.31 255 THR A CA 1
ATOM 2002 C C . THR A 1 255 ? 3.766 -0.358 -20.649 1.00 90.31 255 THR A C 1
ATOM 2004 O O . THR A 1 255 ? 3.931 0.854 -20.491 1.00 90.31 255 THR A O 1
ATOM 2007 N N . GLY A 1 256 ? 4.225 -1.245 -19.773 1.00 93.62 256 GLY A N 1
ATOM 2008 C CA . GLY A 1 256 ? 4.908 -0.897 -18.540 1.00 93.62 256 GLY A CA 1
ATOM 2009 C C . GLY A 1 256 ? 5.115 -2.117 -17.662 1.00 93.62 256 GLY A C 1
ATOM 2010 O O . GLY A 1 256 ? 4.975 -3.257 -18.106 1.00 93.62 256 GLY A O 1
ATOM 2011 N N . LEU A 1 257 ? 5.439 -1.870 -16.402 1.00 94.25 257 LEU A N 1
ATOM 2012 C CA . LEU A 1 257 ? 5.520 -2.901 -15.383 1.00 94.25 257 LEU A CA 1
ATOM 2013 C C . LEU A 1 257 ? 5.132 -2.351 -14.015 1.00 94.25 257 LEU A C 1
ATOM 2015 O O . LEU A 1 257 ? 5.191 -1.150 -13.774 1.00 94.25 257 LEU A O 1
ATOM 2019 N N . THR A 1 258 ? 4.749 -3.238 -13.108 1.00 91.94 258 THR A N 1
ATOM 2020 C CA . THR A 1 258 ? 4.477 -2.918 -11.709 1.00 91.94 258 THR A CA 1
ATOM 2021 C C . THR A 1 258 ? 5.572 -3.511 -10.839 1.00 91.94 258 THR A C 1
ATOM 2023 O O . THR A 1 258 ? 5.750 -4.727 -10.816 1.00 91.94 258 THR A O 1
ATOM 2026 N N . ILE A 1 259 ? 6.284 -2.661 -10.103 1.00 91.62 259 ILE A N 1
ATOM 2027 C CA . ILE A 1 259 ? 7.200 -3.071 -9.038 1.00 91.62 259 ILE A CA 1
ATOM 2028 C C . ILE A 1 259 ? 6.360 -3.285 -7.783 1.00 91.62 259 ILE A C 1
ATOM 2030 O O . ILE A 1 259 ? 5.688 -2.362 -7.318 1.00 91.62 259 ILE A O 1
ATOM 2034 N N . LYS A 1 260 ? 6.391 -4.494 -7.235 1.00 88.50 260 LYS A N 1
ATOM 2035 C CA . LYS A 1 260 ? 5.671 -4.862 -6.020 1.00 88.50 260 LYS A CA 1
ATOM 2036 C C . LYS A 1 260 ? 6.658 -5.115 -4.887 1.00 88.50 260 LYS A C 1
ATOM 2038 O O . LYS A 1 260 ? 7.487 -6.014 -5.000 1.00 88.50 260 LYS A O 1
ATOM 2043 N N . HIS A 1 261 ? 6.513 -4.355 -3.804 1.00 85.06 261 HIS A N 1
ATOM 2044 C CA . HIS A 1 261 ? 7.248 -4.507 -2.547 1.00 85.06 261 HIS A CA 1
ATOM 2045 C C . HIS A 1 261 ? 6.230 -4.635 -1.411 1.00 85.06 261 HIS A C 1
ATOM 2047 O O . HIS A 1 261 ? 5.533 -3.669 -1.095 1.00 85.06 261 HIS A O 1
ATOM 2053 N N . HIS A 1 262 ? 6.093 -5.824 -0.817 1.00 78.69 262 HIS A N 1
ATOM 2054 C CA . HIS A 1 262 ? 5.011 -6.118 0.135 1.00 78.69 262 HIS A CA 1
ATOM 2055 C C . HIS A 1 262 ? 3.609 -5.776 -0.428 1.00 78.69 262 HIS A C 1
ATOM 2057 O O . HIS A 1 262 ? 3.137 -6.430 -1.362 1.00 78.69 262 HIS A O 1
ATOM 2063 N N .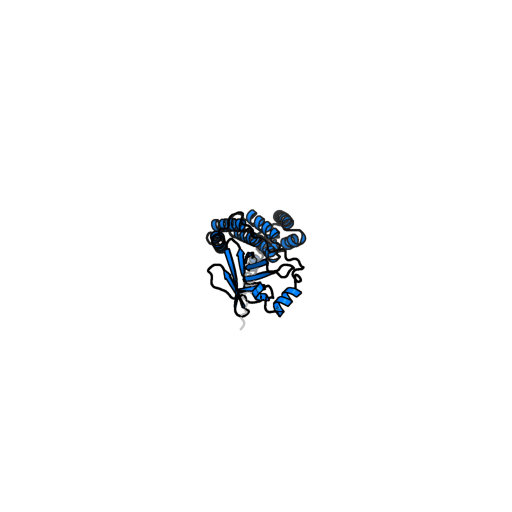 VAL A 1 263 ? 2.929 -4.781 0.157 1.00 73.19 263 VAL A N 1
ATOM 2064 C CA . VAL A 1 263 ? 1.606 -4.282 -0.262 1.00 73.19 263 VAL A CA 1
ATOM 2065 C C . VAL A 1 263 ? 1.703 -3.112 -1.243 1.00 73.19 263 VAL A C 1
ATOM 2067 O O . VAL A 1 263 ? 0.701 -2.734 -1.844 1.00 73.19 263 VAL A O 1
ATOM 2070 N N . HIS A 1 264 ? 2.894 -2.543 -1.428 1.00 80.12 264 HIS A N 1
ATOM 2071 C CA . HIS A 1 264 ? 3.106 -1.396 -2.298 1.00 80.12 264 HIS A CA 1
ATOM 2072 C C . HIS A 1 264 ? 3.264 -1.841 -3.745 1.00 80.12 264 HIS A C 1
ATOM 2074 O O . HIS A 1 264 ? 3.967 -2.812 -4.040 1.00 80.12 264 HIS A O 1
ATOM 2080 N N . LYS A 1 265 ? 2.625 -1.097 -4.648 1.00 85.12 265 LYS A N 1
ATOM 2081 C CA . LYS A 1 265 ? 2.687 -1.294 -6.094 1.00 85.12 265 LYS A CA 1
ATOM 2082 C C . LYS A 1 265 ? 3.066 0.033 -6.744 1.00 85.12 265 LYS A C 1
ATOM 2084 O O . LYS A 1 265 ? 2.383 1.032 -6.548 1.00 85.12 265 LYS A O 1
ATOM 2089 N N . VAL A 1 266 ? 4.143 0.039 -7.519 1.00 87.56 266 VAL A N 1
ATOM 2090 C CA . VAL A 1 266 ? 4.609 1.210 -8.271 1.00 87.56 266 VAL A CA 1
ATOM 2091 C C . VAL A 1 266 ? 4.592 0.864 -9.748 1.00 87.56 266 VAL A C 1
ATOM 2093 O O . VAL A 1 266 ? 5.339 -0.009 -10.186 1.00 87.56 266 VAL A O 1
ATOM 2096 N N . PHE A 1 267 ? 3.737 1.538 -10.515 1.00 90.44 267 PHE A N 1
ATOM 2097 C CA . PHE A 1 267 ? 3.728 1.395 -11.965 1.00 90.44 267 PHE A CA 1
ATOM 2098 C C . PHE A 1 267 ? 4.864 2.215 -12.585 1.00 90.44 267 PHE A C 1
ATOM 2100 O O . PHE A 1 267 ? 5.009 3.406 -12.303 1.00 90.44 267 PHE A O 1
ATOM 2107 N N . ALA A 1 268 ? 5.646 1.566 -13.441 1.00 93.00 268 ALA A N 1
ATOM 2108 C CA . ALA A 1 268 ? 6.675 2.163 -14.269 1.00 93.00 268 ALA A CA 1
ATOM 2109 C C . ALA A 1 268 ? 6.258 2.041 -15.738 1.00 93.00 268 ALA A C 1
ATOM 2111 O O . ALA A 1 268 ? 6.043 0.938 -16.250 1.00 93.00 268 ALA A O 1
ATOM 2112 N N . LYS A 1 269 ? 6.129 3.175 -16.426 1.00 93.56 269 LYS A N 1
ATOM 2113 C CA . LYS A 1 269 ? 5.704 3.212 -17.829 1.00 93.56 269 LYS A CA 1
ATOM 2114 C C . LYS A 1 269 ? 6.869 2.798 -18.723 1.00 93.56 269 LYS A C 1
ATOM 2116 O O . LYS A 1 269 ? 7.976 3.287 -18.517 1.00 93.56 269 LYS A O 1
ATOM 2121 N N . LYS A 1 270 ? 6.630 1.954 -19.733 1.00 94.81 270 LYS A N 1
ATOM 2122 C CA . LYS A 1 270 ? 7.646 1.671 -20.757 1.00 94.81 270 LYS A CA 1
ATOM 2123 C C . LYS A 1 270 ? 7.836 2.914 -21.632 1.00 94.81 270 LYS A C 1
ATOM 2125 O O . LYS A 1 270 ? 6.850 3.464 -22.130 1.00 94.81 270 LYS A O 1
ATOM 2130 N N . ILE A 1 271 ? 9.077 3.364 -21.786 1.00 94.81 271 ILE A N 1
ATOM 2131 C CA . ILE A 1 271 ? 9.424 4.581 -22.539 1.00 94.81 271 ILE A CA 1
ATOM 2132 C C . ILE A 1 271 ? 10.297 4.302 -23.764 1.00 94.81 271 ILE A C 1
ATOM 2134 O O . ILE A 1 271 ? 10.236 5.067 -24.721 1.00 94.81 271 ILE A O 1
ATOM 2138 N N . GLU A 1 272 ? 11.050 3.201 -23.756 1.00 88.62 272 GLU A N 1
ATOM 2139 C CA . GLU A 1 272 ? 11.876 2.715 -24.869 1.00 88.62 272 GLU A CA 1
ATOM 2140 C C . GLU A 1 272 ? 11.818 1.188 -24.913 1.00 88.62 272 GLU A C 1
ATOM 2142 O O . GLU A 1 272 ? 11.867 0.574 -23.819 1.00 88.62 272 GLU A O 1
#

Sequence (272 aa):
MRSTNFLSLFAVMLFLATSVSYAQDKVEKIDRPPKKGPKQSIADTLYKTAKEKGGAEAITEYRKLKSEDKGKYDFSEGELKRLGDKLLRSERTEDAIEIFKLNVEMFPKSSNAYDSLGEAYLADGQLGMGLENFKKALALDPKNKNAAMYVERLEKAGVKKDTKLPKPPKESNDNKSGSAKAVELLKREGKLYESYAGKYEFLNSQLVITTEADRLFVQFAKDKKRELKPLSDTSFSISPIDSIIFSVDSSGKVTGLTIKHHVHKVFAKKIE

Mean predicted aligned error: 11.87 Å

Radius of gyration: 32.56 Å; Cα contacts (8 Å, |Δi|>4): 412; chains: 1; bounding box: 46×72×124 Å

Foldseek 3Di:
DDDDDDDDPPPPVPPVVVVVVVVPPPPPVPPPPPPQPDAAQLLVVLLVVCVPPNLVRSVVVLVVCVVPPVSRHDPDLVSLLSNLVVCLVVVVLVSSLSSLVVSCVVCVLALVSLQSNLVSCLQQQQNLSSLVSLVSSCVSPVPPPSSVVSNVVLVVLVHHNRGGADDADPPDVCVVPLPVVVLVVCVVVLNLQVLVFAWWDFSNWIKGWDDDPSWIWIDTHPDDIATWDDPDSQKTDRDPQWIKGFDAGSNRHTQWIWIGGHSGTGTIGGDD

Nearest PDB structures (foldseek):
  4cgv-assembly3_C  TM=7.028E-01  e=1.107E-03  Homo sapiens
  8j07-assembly1_u9  TM=5.821E-01  e=2.200E-03  Homo sapiens
  4jl0-assembly2_B  TM=5.876E-01  e=7.031E-03  Pseudomonas aeruginosa CHA
  3ieg-assembly2_B  TM=6.243E-01  e=1.397E-02  Mus musculus
  2xcc-assembly1_B  TM=5.871E-01  e=1.257E-02  Pseudomonas aeruginosa